Protein AF-A0A2D5UFD6-F1 (afdb_monomer)

Mean predicted aligned error: 3.23 Å

Radius of gyration: 18.34 Å; Cα contacts (8 Å, |Δi|>4): 585; chains: 1; bounding box: 42×36×47 Å

Solvent-accessible surface area (backbone atoms only — not comparable to full-atom values): 15204 Å² total; per-residue (Å²): 126,82,48,40,33,35,30,46,10,83,37,17,40,27,30,51,76,35,28,71,28,50,55,47,27,60,75,69,30,32,41,28,28,62,40,92,87,78,64,50,76,45,79,41,69,48,38,58,82,44,28,45,28,41,40,34,34,26,77,40,53,62,62,33,56,76,56,41,67,60,52,61,74,60,64,49,33,67,37,37,39,40,41,60,73,85,61,59,55,88,51,31,64,69,69,74,56,67,66,61,51,34,53,52,48,40,55,50,12,76,72,68,38,28,89,35,29,30,38,21,45,55,60,44,63,41,19,75,75,36,33,73,67,46,48,52,53,51,48,46,56,51,41,62,63,35,46,86,27,29,45,38,32,35,30,34,70,59,71,82,44,76,46,21,50,62,54,40,65,84,49,60,78,53,63,38,79,54,89,70,54,70,69,56,51,41,53,52,46,32,52,50,24,55,50,25,51,76,37,60,18,45,29,20,27,42,57,38,73,91,46,19,88,46,37,76,26,77,31,41,93,43,38,50,66,60,47,34,72,67,33,66,86,76,63,86,70,56,74,43,54,89,53,82,70,40,62,17,28,54,63,48,63,55,33,44,63,38,39,41,59,60,41,44,32,73,34,88,43,40,72,41,45,68,58,3,40,55,44,42,76,68,54,49,54,86,48,63,41,118

Sequence (290 aa):
MEPIVISASRRTDIPAFHARWFFKRLEEDFAEYRNPFNGKIHRLSLAPEDVRAFVFWTRNPAPLMADFGRLEVRGTPFYFLYTINAYPPELERSNPSLDRVADTFRGLSGRIGPERVRWRYDPIVLTRETDFDFHKYNFEKIARCLEGAAEVCIFSFMDLYGKVRRNMAPLPHRFQPLEAGFADRRALVSELAGIGGRYGIRLLACCEDDLTGAVGGKARCVDPELIGQLAPSAGKLSLRPSREECGCAASRDIGGYDICPHGCVYCYANASPEAAARRYRRSDPALPMI

pLDDT: mean 95.41, std 4.02, range [63.47, 98.88]

Secondary structure (DSSP, 8-state):
-PPEEEESSSSS-HHHH-HHHHHHHHHHTEEEEE-TTT--EEEEE--TTTEEEEEEEES--HHHHTTTHHHHHH---EEEEEE-----TTT-TTPPPHHHHHHHHHHHHHHH-GGGEEEEEEEE---SSS-HHHHHHHHHHHHHHHTTT-SEEEEEEPP--HHHHHHHTTS-GGGSPPP--HHHHHHHHHHHHHHHHHTT-EEEESS-GGGGGGTT-B--SS-HHHHHHHSGGG-PPPB--SSTT--PBP-EE---SS--TT--TT-SS-S-HHHHHHHHTT--TTSS--

Foldseek 3Di:
DFAFEEAAAPQAQCLVQVLLLVVVCLVVQWFWAADPPPRDIDIDGNQLRNHLEYEGEHQANPSNVVPCVSVVVSLRHYAYEHEDQPDDCLQWVDHDDLLVSLVRLQVVCVVPNQLRYEYENEEQFDFLRRHLVNRLVRLLVNLVSCQRSHQEYEYEHFDPPPLLCVLQVVPPRRRPGDDDDPVRVLVSVLSSQVSNVVRNYFYAYALPQSNQVSTVGHDESQDQVSSCVRRVPSDGFDADAPDPPHRYTDYHYQDAAQQYLRQRSSDPRHSGNVSNVVVSVVDDSPDSHD

Nearest PDB structures (foldseek):
  2hsa-assembly1_B  TM=4.543E-01  e=1.563E-02  Solanum lycopersicum
  2wb5-assembly1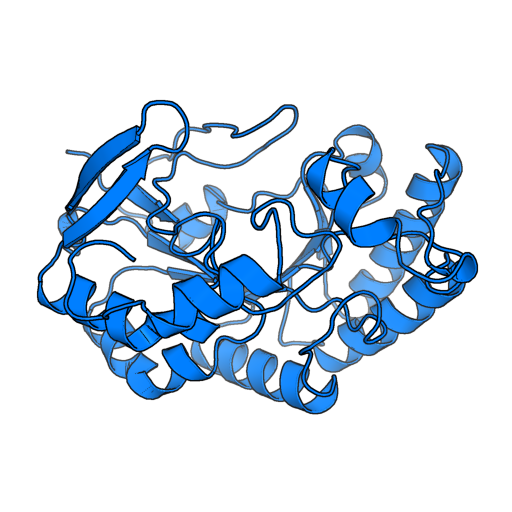_A  TM=3.629E-01  e=2.553E-02  Clostridium perfringens
  2j62-assembly1_B  TM=3.114E-01  e=1.767E-02  Clostridium perfringens
  4g1k-assembly2_D  TM=2.935E-01  e=7.698E-02  Burkholderia thailandensis E264
  8xgu-assembly1_C  TM=3.092E-01  e=1.554E+00  Homo sapiens

Structure (mmCIF, N/CA/C/O backbone):
data_AF-A0A2D5UFD6-F1
#
_entry.id   AF-A0A2D5UFD6-F1
#
loop_
_atom_site.group_PDB
_atom_site.id
_atom_site.type_symbol
_atom_site.label_atom_id
_atom_site.label_alt_id
_atom_site.label_comp_id
_atom_site.label_asym_id
_atom_site.label_entity_id
_atom_site.label_seq_id
_atom_site.pdbx_PDB_ins_code
_atom_site.Cartn_x
_atom_site.Cartn_y
_atom_site.Cartn_z
_atom_site.occupancy
_atom_site.B_iso_or_equiv
_atom_site.auth_seq_id
_atom_site.auth_comp_id
_atom_site.auth_asym_id
_atom_site.auth_atom_id
_atom_site.pdbx_PDB_model_num
ATOM 1 N N . MET A 1 1 ? -8.643 12.588 24.303 1.00 63.47 1 MET A N 1
ATOM 2 C CA . MET A 1 1 ? -7.642 12.896 23.252 1.00 63.47 1 MET A CA 1
ATOM 3 C C . MET A 1 1 ? -8.373 12.900 21.919 1.00 63.47 1 MET A C 1
ATOM 5 O O . MET A 1 1 ? -9.435 12.300 21.858 1.00 63.47 1 MET A O 1
ATOM 9 N N . GLU A 1 2 ? -7.882 13.588 20.887 1.00 83.56 2 GLU A N 1
ATOM 10 C CA . GLU A 1 2 ? -8.513 13.471 19.562 1.00 83.56 2 GLU A CA 1
ATOM 11 C C . GLU A 1 2 ? -8.309 12.052 18.998 1.00 83.56 2 GLU A C 1
ATOM 13 O O . GLU A 1 2 ? -7.191 11.532 19.114 1.00 83.56 2 GLU A O 1
ATOM 18 N N . PRO A 1 3 ? -9.339 11.436 18.382 1.00 90.50 3 PRO A N 1
ATOM 19 C CA . PRO A 1 3 ? -9.224 10.100 17.812 1.00 90.50 3 PRO A CA 1
ATOM 20 C C . PRO A 1 3 ? -8.132 10.047 16.740 1.00 90.50 3 PRO A C 1
ATOM 22 O O . PRO A 1 3 ? -8.070 10.892 15.838 1.00 90.50 3 PRO A O 1
ATOM 25 N N . ILE A 1 4 ? -7.265 9.041 16.811 1.00 94.44 4 ILE A N 1
ATOM 26 C CA . ILE A 1 4 ? -6.100 8.921 15.930 1.00 94.44 4 ILE A CA 1
ATOM 27 C C . ILE A 1 4 ? -6.380 8.009 14.739 1.00 94.44 4 ILE A C 1
ATOM 29 O O . ILE A 1 4 ? -7.158 7.062 14.816 1.00 94.44 4 ILE A O 1
ATOM 33 N N . VAL A 1 5 ? -5.692 8.247 13.624 1.00 97.25 5 VAL A N 1
ATOM 34 C CA . VAL A 1 5 ? -5.663 7.282 12.521 1.00 97.25 5 VAL A CA 1
ATOM 35 C C . VAL A 1 5 ? -4.631 6.208 12.833 1.00 97.25 5 VAL A C 1
ATOM 37 O O . VAL A 1 5 ? -3.458 6.511 13.095 1.00 97.25 5 VAL A O 1
ATOM 40 N N . ILE A 1 6 ? -5.045 4.949 12.760 1.00 97.56 6 ILE A N 1
ATOM 41 C CA . ILE A 1 6 ? -4.155 3.814 12.957 1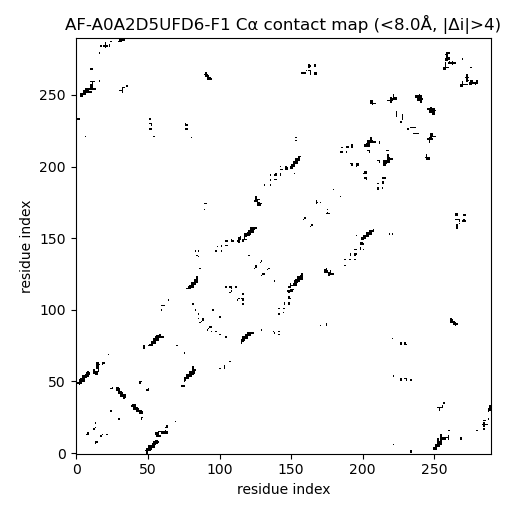.00 97.56 6 ILE A CA 1
ATOM 42 C C . ILE A 1 6 ? -3.742 3.263 11.606 1.00 97.56 6 ILE A C 1
ATOM 44 O O . ILE A 1 6 ? -4.536 2.779 10.804 1.00 97.56 6 ILE A O 1
ATOM 48 N N . SER A 1 7 ? -2.440 3.332 11.381 1.00 96.69 7 SER A N 1
ATOM 49 C CA . SER A 1 7 ? -1.786 2.590 10.333 1.00 96.69 7 SER A CA 1
ATOM 50 C C . SER A 1 7 ? -1.648 1.138 10.8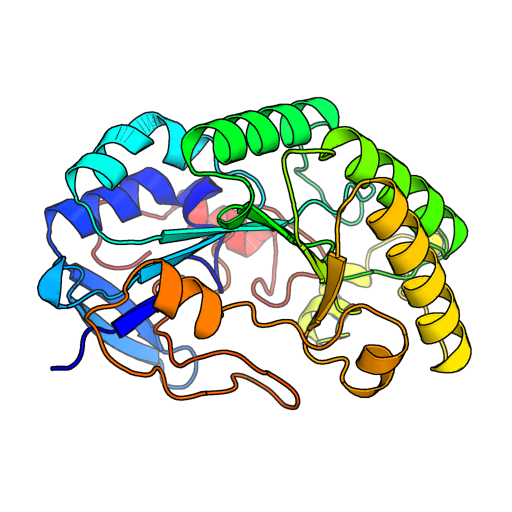01 1.00 96.69 7 SER A C 1
ATOM 52 O O . SER A 1 7 ? -0.802 0.834 11.635 1.00 96.69 7 SER A O 1
ATOM 54 N N . ALA A 1 8 ? -2.475 0.234 10.291 1.00 94.12 8 ALA A N 1
ATOM 55 C CA . ALA A 1 8 ? -2.473 -1.174 10.648 1.00 94.12 8 ALA A CA 1
ATOM 56 C C . ALA A 1 8 ? -1.770 -2.060 9.609 1.00 94.12 8 ALA A C 1
ATOM 58 O O . ALA A 1 8 ? -2.285 -3.142 9.358 1.00 94.12 8 ALA A O 1
ATOM 59 N N . SER A 1 9 ? -0.629 -1.620 9.030 1.00 82.62 9 SER A N 1
ATOM 60 C CA . SER A 1 9 ? 0.327 -2.467 8.264 1.00 82.62 9 SER A CA 1
ATOM 61 C C . SER A 1 9 ? 1.375 -1.728 7.398 1.00 82.62 9 SER A C 1
ATOM 63 O O . SER A 1 9 ? 1.838 -2.255 6.385 1.00 82.62 9 SER A O 1
ATOM 65 N N . ARG A 1 10 ? 1.836 -0.519 7.758 1.00 89.75 10 ARG A N 1
ATOM 66 C CA . ARG A 1 10 ? 2.868 0.151 6.934 1.00 89.75 10 ARG A CA 1
ATOM 67 C C . ARG A 1 10 ? 4.196 -0.618 6.956 1.00 89.75 10 ARG A C 1
ATOM 69 O O . ARG A 1 10 ? 4.848 -0.744 5.925 1.00 89.75 10 ARG A O 1
ATOM 76 N N . ARG A 1 11 ? 4.599 -1.140 8.120 1.00 93.69 11 ARG A N 1
ATOM 77 C CA . ARG A 1 11 ? 5.881 -1.853 8.309 1.00 93.69 11 ARG A CA 1
ATOM 78 C C . ARG A 1 11 ? 5.807 -3.380 8.171 1.00 93.69 11 ARG A C 1
ATOM 80 O O . ARG A 1 11 ? 6.826 -4.008 7.908 1.00 93.69 11 ARG A O 1
ATOM 87 N N . THR A 1 12 ? 4.625 -3.975 8.304 1.00 95.19 12 THR A N 1
ATOM 88 C CA . THR A 1 12 ? 4.387 -5.412 8.085 1.00 95.19 12 THR A CA 1
ATOM 89 C C . THR A 1 12 ? 2.976 -5.626 7.569 1.00 95.19 12 THR A C 1
ATOM 91 O O . THR A 1 12 ? 2.092 -4.866 7.940 1.00 95.19 12 THR A O 1
ATOM 94 N N . ASP A 1 13 ? 2.745 -6.657 6.759 1.00 96.81 13 ASP A N 1
ATOM 95 C CA . ASP A 1 13 ? 1.420 -6.976 6.221 1.00 96.81 13 ASP A CA 1
ATOM 96 C C . ASP A 1 13 ? 0.561 -7.687 7.283 1.00 96.81 13 ASP A C 1
ATOM 98 O O . ASP A 1 13 ? 0.482 -8.917 7.346 1.00 96.81 13 ASP A O 1
ATOM 102 N N . ILE A 1 14 ? -0.037 -6.889 8.173 1.00 97.62 14 ILE A N 1
ATOM 103 C CA . ILE A 1 14 ? -0.923 -7.373 9.236 1.00 97.62 14 ILE A CA 1
ATOM 104 C C . ILE A 1 14 ? -2.121 -8.137 8.660 1.00 97.62 14 ILE A C 1
ATOM 106 O O . ILE A 1 14 ? -2.351 -9.245 9.149 1.00 97.62 14 ILE A O 1
ATOM 110 N N . PRO A 1 15 ? -2.848 -7.648 7.630 1.00 97.44 15 PRO A N 1
ATOM 111 C CA . PRO A 1 15 ? -3.969 -8.404 7.077 1.00 97.44 15 PRO A CA 1
ATOM 112 C C . PRO A 1 15 ? -3.587 -9.800 6.571 1.00 97.44 15 PRO A C 1
ATOM 114 O O . PRO A 1 15 ? -4.352 -10.740 6.774 1.00 97.44 15 PRO A O 1
ATOM 117 N N . ALA A 1 16 ? -2.400 -9.958 5.975 1.00 96.06 16 ALA A N 1
ATOM 118 C CA . ALA A 1 16 ? -1.955 -11.247 5.448 1.00 96.06 16 ALA A CA 1
ATOM 119 C C . ALA A 1 16 ? -1.424 -12.206 6.523 1.00 96.06 16 ALA A C 1
ATOM 121 O O . ALA A 1 16 ? -1.617 -13.416 6.417 1.00 96.06 16 ALA A O 1
ATOM 122 N N . PHE A 1 17 ? -0.723 -11.704 7.543 1.00 96.44 17 PHE A N 1
ATOM 123 C CA . PHE A 1 17 ? 0.063 -12.575 8.429 1.00 96.44 17 PHE A CA 1
ATOM 124 C C . PHE A 1 17 ? -0.275 -12.450 9.909 1.00 96.44 17 PHE A C 1
ATOM 126 O O . PHE A 1 17 ? -0.062 -13.399 10.663 1.00 96.44 17 PHE A O 1
ATOM 133 N N . HIS A 1 18 ? -0.841 -11.323 10.331 1.00 97.06 18 HIS A N 1
ATOM 134 C CA . HIS A 1 18 ? -1.096 -11.011 11.736 1.00 97.06 18 HIS A CA 1
ATOM 135 C C . HIS A 1 18 ? -2.575 -10.703 12.014 1.00 97.06 18 HIS A C 1
ATOM 137 O O . HIS A 1 18 ? -2.887 -10.043 13.000 1.00 97.06 18 HIS A O 1
ATOM 143 N N . ALA A 1 19 ? -3.498 -11.217 11.190 1.00 97.00 19 ALA A N 1
ATOM 144 C CA . ALA A 1 19 ? -4.940 -11.032 11.367 1.00 97.00 19 ALA A CA 1
ATOM 145 C C . ALA A 1 19 ? -5.425 -11.494 12.754 1.00 97.00 19 ALA A C 1
ATOM 147 O O . ALA A 1 19 ? -6.089 -10.740 13.459 1.00 97.00 19 ALA A O 1
ATOM 148 N N . ARG A 1 20 ? -5.008 -12.691 13.198 1.00 96.75 20 ARG A N 1
ATOM 149 C CA . ARG A 1 20 ? -5.338 -13.218 14.539 1.00 96.75 20 ARG A CA 1
ATOM 150 C C . ARG A 1 20 ? -4.857 -12.303 15.664 1.00 96.75 20 ARG A C 1
ATOM 152 O O . ARG A 1 20 ? -5.596 -12.050 16.608 1.00 96.75 20 ARG A O 1
ATOM 159 N N . TRP A 1 21 ? -3.624 -11.803 15.553 1.00 97.50 21 TRP A N 1
ATOM 160 C CA . TRP A 1 21 ? -3.079 -10.837 16.507 1.00 97.50 21 TRP A CA 1
ATOM 161 C C . TRP A 1 21 ? -3.921 -9.560 16.511 1.00 97.50 21 TRP A C 1
ATOM 163 O O . TRP A 1 21 ? -4.336 -9.113 17.572 1.00 97.50 21 TRP A O 1
ATOM 173 N N . PHE A 1 22 ? -4.230 -9.011 15.334 1.00 97.88 22 PHE A N 1
ATOM 174 C CA . PHE A 1 22 ? -4.979 -7.764 15.209 1.00 97.88 22 PHE A CA 1
ATOM 175 C C . PHE A 1 22 ? -6.361 -7.865 15.851 1.00 97.88 22 PHE A C 1
ATOM 177 O O . PHE A 1 22 ? -6.723 -7.016 16.659 1.00 97.88 22 PHE A O 1
ATOM 184 N N . PHE A 1 23 ? -7.095 -8.943 15.579 1.00 97.50 23 PHE A N 1
ATOM 185 C CA . PHE A 1 23 ? -8.399 -9.177 16.189 1.00 97.50 23 PHE A CA 1
ATOM 186 C C . PHE A 1 23 ? -8.336 -9.339 17.709 1.00 97.50 23 PHE A C 1
ATOM 188 O O . PHE A 1 23 ? -9.190 -8.788 18.400 1.00 97.50 23 PHE A O 1
ATOM 195 N N . LYS A 1 24 ? -7.302 -9.997 18.245 1.00 97.44 24 LYS A N 1
ATOM 196 C CA . LYS A 1 24 ? -7.088 -10.052 19.697 1.00 97.44 24 LYS A CA 1
ATOM 197 C C . LYS A 1 24 ? -6.815 -8.667 20.292 1.00 97.44 24 LYS A C 1
ATOM 199 O O . LYS A 1 24 ? -7.349 -8.332 21.341 1.00 97.44 24 LYS A O 1
ATOM 204 N N . ARG A 1 25 ? -6.036 -7.824 19.609 1.00 97.69 25 ARG A N 1
ATOM 205 C CA . ARG A 1 25 ? -5.815 -6.437 20.047 1.00 97.69 25 ARG A CA 1
ATOM 206 C C . ARG A 1 25 ? -7.097 -5.604 20.018 1.00 97.69 25 ARG A C 1
ATOM 208 O O . ARG A 1 25 ? -7.279 -4.763 20.888 1.00 97.69 25 ARG A O 1
ATOM 215 N N . LEU A 1 26 ? -7.991 -5.845 19.055 1.00 97.00 26 LEU A N 1
ATOM 216 C CA . LEU A 1 26 ? -9.313 -5.208 19.026 1.00 97.00 26 LEU A CA 1
ATOM 217 C C . LEU A 1 26 ? -10.227 -5.684 20.165 1.00 97.00 26 LEU A C 1
ATOM 219 O O . LEU A 1 26 ? -11.019 -4.886 20.643 1.00 97.00 26 LEU A O 1
ATOM 223 N N . GLU A 1 27 ? -10.136 -6.947 20.595 1.00 96.25 27 GLU A N 1
ATOM 224 C CA . GLU A 1 27 ? -10.861 -7.445 21.784 1.00 96.25 27 GLU A CA 1
ATOM 225 C C . GLU A 1 27 ? -10.347 -6.807 23.075 1.00 96.25 27 GLU A C 1
ATOM 227 O O . GLU A 1 27 ? -11.120 -6.546 23.988 1.00 96.25 27 GLU A O 1
ATOM 232 N N . GLU A 1 28 ? -9.038 -6.575 23.153 1.00 97.62 28 GLU A N 1
ATOM 233 C CA . GLU A 1 28 ? -8.389 -5.995 24.328 1.00 97.62 28 GLU A CA 1
ATOM 234 C C . GLU A 1 28 ? -8.391 -4.455 24.316 1.00 97.62 28 GLU A C 1
ATOM 236 O O . GLU A 1 28 ? -7.969 -3.845 25.293 1.00 97.62 28 GLU A O 1
ATOM 241 N N . ASP A 1 29 ? -8.841 -3.824 23.227 1.00 97.44 29 ASP A N 1
ATOM 242 C CA . ASP A 1 29 ? -8.855 -2.372 22.999 1.00 97.44 29 ASP A CA 1
ATOM 243 C C . ASP A 1 29 ? -7.486 -1.679 23.119 1.00 97.44 29 ASP A C 1
ATOM 245 O O . ASP A 1 29 ? -7.397 -0.468 23.335 1.00 97.44 29 ASP A O 1
ATOM 249 N N . PHE A 1 30 ? -6.384 -2.402 22.918 1.00 97.94 30 PHE A N 1
ATOM 250 C CA . PHE A 1 30 ? -5.062 -1.787 22.811 1.00 97.94 30 PHE A CA 1
ATOM 251 C C . PHE A 1 30 ? -4.092 -2.615 21.976 1.00 97.94 30 PHE A C 1
ATOM 253 O O . PHE A 1 30 ? -4.231 -3.825 21.846 1.00 97.94 30 PHE A O 1
ATOM 260 N N . ALA A 1 31 ? -3.052 -1.957 21.466 1.00 98.00 31 ALA A N 1
ATOM 261 C CA . ALA A 1 31 ? -1.868 -2.602 20.908 1.00 98.00 31 ALA A CA 1
ATOM 262 C C . ALA A 1 31 ? -0.597 -1.888 21.360 1.00 98.00 31 ALA A C 1
ATOM 264 O O . ALA A 1 31 ? -0.592 -0.680 21.616 1.00 98.00 31 ALA A O 1
ATOM 265 N N . GLU A 1 32 ? 0.500 -2.632 21.422 1.00 97.31 32 GLU A N 1
ATOM 266 C CA . GLU A 1 32 ? 1.828 -2.083 21.647 1.00 97.31 32 GLU A CA 1
ATOM 267 C C . GLU A 1 32 ? 2.656 -2.113 20.368 1.00 97.31 32 GLU A C 1
ATOM 269 O O . GLU A 1 32 ? 2.581 -3.046 19.569 1.00 97.31 32 GLU A O 1
ATOM 274 N N . TYR A 1 33 ? 3.481 -1.086 20.175 1.00 94.81 33 TYR A N 1
ATOM 275 C CA . TYR A 1 33 ? 4.446 -1.055 19.086 1.00 94.81 33 TYR A CA 1
ATOM 276 C C . TYR A 1 33 ? 5.784 -0.492 19.546 1.00 94.81 33 TYR A C 1
ATOM 278 O O . TYR A 1 33 ? 5.871 0.417 20.378 1.00 94.81 33 TYR A O 1
ATOM 286 N N . ARG A 1 34 ? 6.856 -1.004 18.940 1.00 93.50 34 ARG A N 1
ATOM 287 C CA . ARG A 1 34 ? 8.205 -0.480 19.136 1.00 93.50 34 ARG A CA 1
ATOM 288 C C . ARG A 1 34 ? 8.465 0.686 18.189 1.00 93.50 34 ARG A C 1
ATOM 290 O O . ARG A 1 34 ? 8.331 0.565 16.963 1.00 93.50 34 ARG A O 1
ATOM 297 N N . ASN A 1 35 ? 8.877 1.816 18.753 1.00 91.75 35 ASN A N 1
ATOM 298 C CA . ASN A 1 35 ? 9.382 2.943 17.986 1.00 91.75 35 ASN A CA 1
ATOM 299 C C . ASN A 1 35 ? 10.700 2.538 17.301 1.00 91.75 35 ASN A C 1
ATOM 301 O O . ASN A 1 35 ? 11.639 2.130 17.987 1.00 91.75 35 ASN A O 1
ATOM 305 N N . PRO A 1 36 ? 10.798 2.646 15.967 1.00 88.75 36 PRO A N 1
ATOM 306 C CA . PRO A 1 36 ? 11.961 2.155 15.236 1.00 88.75 36 PRO A CA 1
ATOM 307 C C . PRO A 1 36 ? 13.220 3.010 15.434 1.00 88.75 36 PRO A C 1
ATOM 309 O O . PRO A 1 36 ? 14.309 2.538 15.132 1.00 88.75 36 PRO A O 1
ATOM 312 N N . PHE A 1 37 ? 13.091 4.242 15.937 1.00 87.25 37 PHE A N 1
ATOM 313 C CA . PHE A 1 37 ? 14.211 5.176 16.081 1.00 87.25 37 PHE A CA 1
ATOM 314 C C . PHE A 1 37 ? 14.872 5.108 17.456 1.00 87.25 37 PHE A C 1
ATOM 316 O O . PHE A 1 37 ? 16.088 5.196 17.557 1.00 87.25 37 PHE A O 1
ATOM 323 N N . ASN A 1 38 ? 14.078 4.963 18.519 1.00 93.25 38 ASN A N 1
ATOM 324 C CA . ASN A 1 38 ? 14.584 4.978 19.897 1.00 93.25 38 ASN A CA 1
ATOM 325 C C . ASN A 1 38 ? 14.289 3.689 20.678 1.00 93.25 38 ASN A C 1
ATOM 327 O O . ASN A 1 38 ? 14.618 3.599 21.857 1.00 93.25 38 ASN A O 1
ATOM 331 N N . GLY A 1 39 ? 13.627 2.710 20.056 1.00 93.25 39 GLY A N 1
ATOM 332 C CA . GLY A 1 39 ? 13.330 1.414 20.660 1.00 93.25 39 GLY A CA 1
ATOM 333 C C . GLY A 1 39 ? 12.274 1.426 21.768 1.00 93.25 39 GLY A C 1
ATOM 334 O O . GLY A 1 39 ? 11.950 0.345 22.268 1.00 93.25 39 GLY A O 1
ATOM 335 N N . LYS A 1 40 ? 11.718 2.591 22.140 1.00 95.88 40 LYS A N 1
ATOM 336 C CA . LYS A 1 40 ? 10.687 2.702 23.180 1.00 95.88 40 LYS A CA 1
ATOM 337 C C . LYS A 1 40 ? 9.418 1.970 22.754 1.00 95.88 40 LYS A C 1
ATOM 339 O O . LYS A 1 40 ? 9.009 2.041 21.593 1.00 95.88 40 LYS A O 1
ATOM 344 N N . ILE A 1 41 ? 8.807 1.276 23.706 1.00 96.44 41 ILE A N 1
ATOM 345 C CA . ILE A 1 41 ? 7.509 0.631 23.523 1.00 96.44 41 ILE A CA 1
ATOM 346 C C . ILE A 1 41 ? 6.434 1.669 23.824 1.00 96.44 41 ILE A C 1
ATOM 348 O O . ILE A 1 41 ? 6.496 2.367 24.836 1.00 96.44 41 ILE A O 1
ATOM 352 N N . HIS A 1 42 ? 5.476 1.790 22.918 1.00 95.69 42 HIS A N 1
ATOM 353 C CA . HIS A 1 42 ? 4.310 2.641 23.079 1.00 95.69 42 HIS A CA 1
ATOM 354 C C . HIS A 1 42 ? 3.065 1.770 23.100 1.00 95.69 42 HIS A C 1
ATOM 356 O O . HIS A 1 42 ? 2.915 0.905 22.240 1.00 95.69 42 HIS A O 1
ATOM 362 N N . ARG A 1 43 ? 2.164 2.053 24.038 1.00 96.81 43 ARG A N 1
ATOM 363 C CA . ARG A 1 43 ? 0.820 1.482 24.091 1.00 96.81 43 ARG A CA 1
ATOM 364 C C . ARG A 1 43 ? -0.163 2.462 23.460 1.00 96.81 43 ARG A C 1
ATOM 366 O O . ARG A 1 43 ? -0.139 3.647 23.791 1.00 96.81 43 ARG A O 1
ATOM 373 N N . LEU A 1 44 ? -0.991 1.979 22.544 1.00 96.25 44 LEU A N 1
ATOM 374 C CA . LEU A 1 44 ? -2.053 2.742 21.896 1.00 96.25 44 LEU A CA 1
ATOM 375 C C . LEU A 1 44 ? -3.397 2.122 22.232 1.00 96.25 44 LEU A C 1
ATOM 377 O O . LEU A 1 44 ? -3.538 0.905 22.134 1.00 96.25 44 LEU A O 1
ATOM 381 N N . SER A 1 45 ? -4.366 2.969 22.568 1.00 97.38 45 SER A N 1
ATOM 382 C CA . SER A 1 45 ? -5.764 2.558 22.600 1.00 97.38 45 SER A CA 1
ATOM 383 C C . SER A 1 45 ? -6.222 2.203 21.190 1.00 97.38 45 SER A C 1
ATOM 385 O O . SER A 1 45 ? -5.868 2.884 20.220 1.00 97.38 45 SER A O 1
ATOM 387 N N . LEU A 1 46 ? -6.973 1.114 21.091 1.00 97.25 46 LEU A N 1
ATOM 388 C CA . LEU A 1 46 ? -7.707 0.729 19.898 1.00 97.25 46 LEU A CA 1
ATOM 389 C C . LEU A 1 46 ? -9.210 0.952 20.058 1.00 97.25 46 LEU A C 1
ATOM 391 O O . LEU A 1 46 ? -9.911 0.718 19.074 1.00 97.25 46 LEU A O 1
ATOM 395 N N . ALA A 1 47 ? -9.690 1.385 21.233 1.00 96.38 47 ALA A N 1
ATOM 396 C CA . ALA A 1 47 ? -11.105 1.615 21.525 1.00 96.38 47 ALA A CA 1
ATOM 397 C C . ALA A 1 47 ? -11.776 2.463 20.422 1.00 96.38 47 ALA A C 1
ATOM 399 O O . ALA A 1 47 ? -11.126 3.369 19.887 1.00 96.38 47 ALA A O 1
ATOM 400 N N . PRO A 1 48 ? -13.033 2.181 20.029 1.00 94.50 48 PRO A N 1
ATOM 401 C CA . PRO A 1 48 ? -13.665 2.857 18.892 1.00 94.50 48 PRO A CA 1
ATOM 402 C C . PRO A 1 48 ? -13.666 4.390 18.995 1.00 94.50 48 PRO A C 1
ATOM 404 O O . PRO A 1 48 ? -13.509 5.070 17.985 1.00 94.50 48 PRO A O 1
ATOM 407 N N . GLU A 1 49 ? -13.784 4.937 20.202 1.00 93.75 49 GLU A N 1
ATOM 408 C CA . GLU A 1 49 ? -13.741 6.372 20.493 1.00 93.75 49 GLU A CA 1
ATOM 409 C C . GLU A 1 49 ? -12.346 6.997 20.354 1.00 93.75 49 GLU A C 1
ATOM 411 O O . GLU A 1 49 ? -12.237 8.196 20.110 1.00 93.75 49 GLU A O 1
ATOM 416 N N . ASP A 1 50 ? -11.280 6.205 20.466 1.00 95.62 50 ASP A N 1
ATOM 417 C CA . ASP A 1 50 ? -9.894 6.666 20.345 1.00 95.62 50 ASP A CA 1
ATOM 418 C C . ASP A 1 50 ? -9.339 6.479 18.925 1.00 95.62 50 ASP A C 1
ATOM 420 O O . ASP A 1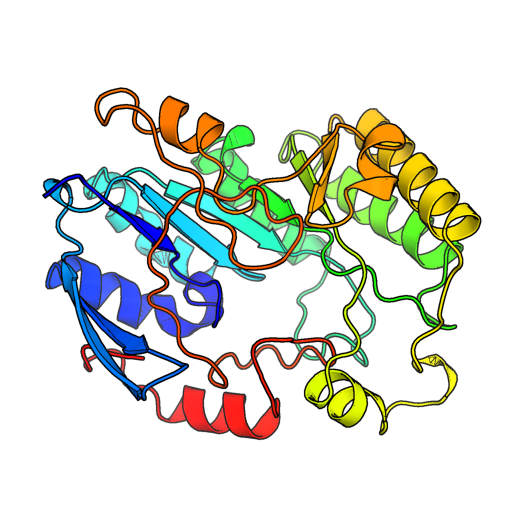 50 ? -8.285 7.030 18.585 1.00 95.62 50 ASP A O 1
ATOM 424 N N . VAL A 1 51 ? -10.036 5.717 18.076 1.00 96.38 51 VAL A N 1
ATOM 425 C CA . VAL A 1 51 ? -9.597 5.390 16.718 1.00 96.38 51 VAL A CA 1
ATOM 426 C C . VAL A 1 51 ? -10.519 6.004 15.686 1.00 96.38 51 VAL A C 1
ATOM 428 O O . VAL A 1 51 ? -11.664 5.612 15.500 1.00 96.38 51 VAL A O 1
ATOM 431 N N . ARG A 1 52 ? -9.958 6.926 14.913 1.00 96.12 52 ARG A N 1
ATOM 432 C CA . ARG A 1 52 ? -10.678 7.582 13.830 1.00 96.12 52 ARG A CA 1
ATOM 433 C C . ARG A 1 52 ? -10.907 6.676 12.630 1.00 96.12 52 ARG A C 1
ATOM 435 O O . ARG A 1 52 ? -11.974 6.701 12.029 1.00 96.12 52 ARG A O 1
ATOM 442 N N . ALA A 1 53 ? -9.858 5.965 12.229 1.00 97.19 53 ALA A N 1
ATOM 443 C CA . ALA A 1 53 ? -9.915 5.006 11.142 1.00 97.19 53 ALA A CA 1
ATOM 444 C C . ALA A 1 53 ? -8.720 4.051 11.187 1.00 97.19 53 ALA A C 1
ATOM 446 O O . ALA A 1 53 ? -7.617 4.453 11.578 1.00 97.19 53 ALA A O 1
ATOM 447 N N . PHE A 1 54 ? -8.915 2.830 10.693 1.00 98.06 54 PHE A N 1
ATOM 448 C CA . PHE A 1 54 ? -7.826 1.933 10.320 1.00 98.06 54 PHE A CA 1
ATOM 449 C C . PHE A 1 54 ? -7.482 2.087 8.838 1.00 98.06 54 PHE A C 1
ATOM 451 O O . PHE A 1 54 ? -8.348 2.114 7.968 1.00 98.06 54 PHE A O 1
ATOM 458 N N . VAL A 1 55 ? -6.193 2.149 8.536 1.00 98.31 55 VAL A N 1
ATOM 459 C CA . VAL A 1 55 ? -5.687 2.025 7.168 1.00 98.31 55 VAL A CA 1
ATOM 460 C C . VAL A 1 55 ? -4.954 0.697 7.079 1.00 98.31 55 VAL A C 1
ATOM 462 O O . VAL A 1 55 ? -4.064 0.443 7.890 1.00 98.31 55 VAL A O 1
ATOM 465 N N . PHE A 1 56 ? -5.323 -0.153 6.127 1.00 98.50 56 PHE A N 1
ATOM 466 C CA . PHE A 1 56 ? -4.712 -1.470 5.938 1.00 98.50 56 PHE A CA 1
ATOM 467 C C . PHE A 1 56 ? -3.904 -1.510 4.640 1.00 98.50 56 PHE A C 1
ATOM 469 O O . PHE A 1 56 ? -4.467 -1.470 3.561 1.00 98.50 56 PHE A O 1
ATOM 476 N N . TRP A 1 57 ? -2.588 -1.643 4.715 1.00 96.81 57 TRP A N 1
ATOM 477 C CA . TRP A 1 57 ? -1.698 -2.030 3.616 1.00 96.81 57 TRP A CA 1
ATOM 478 C C . TRP A 1 57 ? -1.591 -3.547 3.510 1.00 96.81 57 TRP A C 1
ATOM 480 O O . TRP A 1 57 ? -1.256 -4.222 4.484 1.00 96.81 57 TRP A O 1
ATOM 490 N N . THR A 1 58 ? -1.819 -4.108 2.336 1.00 96.94 58 THR A N 1
ATOM 491 C CA . THR A 1 58 ? -1.678 -5.553 2.177 1.00 96.94 58 THR A CA 1
ATOM 492 C C . THR A 1 58 ? -1.441 -5.959 0.737 1.00 96.94 58 THR A C 1
ATOM 494 O O . THR A 1 58 ? -1.731 -5.211 -0.195 1.00 96.94 58 THR A O 1
ATOM 497 N N . ARG A 1 59 ? -0.908 -7.162 0.560 1.00 95.38 59 ARG A N 1
ATOM 498 C CA . ARG A 1 59 ? -0.925 -7.914 -0.702 1.00 95.38 59 ARG A CA 1
ATOM 499 C C . ARG A 1 59 ? -1.888 -9.095 -0.656 1.00 95.38 59 ARG A C 1
ATOM 501 O O . ARG A 1 59 ? -2.096 -9.758 -1.668 1.00 95.38 59 ARG A O 1
ATOM 508 N N . ASN A 1 60 ? -2.440 -9.400 0.512 1.00 95.44 60 ASN A N 1
ATOM 509 C CA . ASN A 1 60 ? -3.368 -10.499 0.693 1.00 95.44 60 ASN A CA 1
ATOM 510 C C . ASN A 1 60 ? -4.293 -10.227 1.893 1.00 95.44 60 ASN A C 1
ATOM 512 O O . ASN A 1 60 ? -3.958 -10.602 3.016 1.00 95.44 60 ASN A O 1
ATOM 516 N N . PRO A 1 61 ? -5.464 -9.605 1.679 1.00 96.31 61 PRO A N 1
ATOM 517 C CA . PRO A 1 61 ? -6.423 -9.353 2.749 1.00 96.31 61 PRO A CA 1
ATOM 518 C C . PRO A 1 61 ? -7.179 -10.615 3.187 1.00 96.31 61 PRO A C 1
ATOM 520 O O . PRO A 1 61 ? -7.842 -10.572 4.221 1.00 96.31 61 PRO A O 1
ATOM 523 N N . ALA A 1 62 ? -7.100 -11.727 2.441 1.00 95.50 62 ALA A N 1
ATOM 524 C CA . ALA A 1 62 ? -7.948 -12.900 2.662 1.00 95.50 62 ALA A CA 1
ATOM 525 C C . ALA A 1 62 ? -7.931 -13.434 4.114 1.00 95.50 62 ALA A C 1
ATOM 527 O O . ALA A 1 62 ? -9.007 -13.733 4.633 1.00 95.50 62 ALA A O 1
ATOM 528 N N . PRO A 1 63 ? -6.783 -13.507 4.822 1.00 95.88 63 PRO A N 1
ATOM 529 C CA . PRO A 1 63 ? -6.761 -13.987 6.205 1.00 95.88 63 PRO A CA 1
ATOM 530 C C . PRO A 1 63 ? -7.513 -13.078 7.183 1.00 95.88 63 PRO A C 1
ATOM 532 O O . PRO A 1 63 ? -8.170 -13.576 8.089 1.00 95.88 63 PRO A O 1
ATOM 535 N N . LEU A 1 64 ? -7.461 -11.758 6.992 1.00 96.38 64 LEU A N 1
ATOM 536 C CA . LEU A 1 64 ? -8.255 -10.808 7.776 1.00 96.38 64 LEU A CA 1
ATOM 537 C C . LEU A 1 64 ? -9.733 -10.831 7.363 1.00 96.38 64 LEU A C 1
ATOM 539 O O . LEU A 1 64 ? -10.610 -10.697 8.214 1.00 96.38 64 LEU A O 1
ATOM 543 N N . MET A 1 65 ? -10.020 -11.055 6.078 1.00 94.50 65 MET A N 1
ATOM 544 C CA . MET A 1 65 ? -11.389 -11.159 5.564 1.00 94.50 65 MET A CA 1
ATOM 545 C C . MET A 1 65 ? -12.163 -12.367 6.107 1.00 94.50 65 MET A C 1
ATOM 547 O O . MET A 1 65 ? -13.392 -12.319 6.136 1.00 94.50 65 MET A O 1
ATOM 551 N N . ALA A 1 66 ? -11.478 -13.417 6.565 1.00 93.88 66 ALA A N 1
ATOM 552 C CA . ALA A 1 66 ? -12.120 -14.583 7.174 1.00 93.88 66 ALA A CA 1
ATOM 553 C C . ALA A 1 66 ? -12.998 -14.211 8.386 1.00 93.88 66 ALA A C 1
ATOM 555 O O . ALA A 1 66 ? -14.056 -14.801 8.577 1.00 93.88 66 ALA A O 1
ATOM 556 N N . ASP A 1 67 ? -12.603 -13.178 9.136 1.00 91.44 67 ASP A N 1
ATOM 557 C CA . ASP A 1 67 ? -13.288 -12.703 10.343 1.00 91.44 67 ASP A CA 1
ATOM 558 C C . ASP A 1 67 ? -13.828 -11.266 10.184 1.00 91.44 67 ASP A C 1
ATOM 560 O O . ASP A 1 67 ? -14.053 -10.542 11.156 1.00 91.44 67 ASP A O 1
ATOM 564 N N . PHE A 1 68 ? -14.055 -10.823 8.943 1.00 91.00 68 PHE A N 1
ATOM 565 C CA . PHE A 1 68 ? -14.371 -9.425 8.619 1.00 91.00 68 PHE A CA 1
ATOM 566 C C . PHE A 1 68 ? -15.622 -8.876 9.318 1.00 91.00 68 PHE A C 1
ATOM 568 O O . PHE A 1 68 ? -15.671 -7.690 9.637 1.00 91.00 68 PHE A O 1
ATOM 575 N N . GLY A 1 69 ? -16.605 -9.736 9.617 1.00 92.44 69 GLY A N 1
ATOM 576 C CA . GLY A 1 69 ? -17.817 -9.343 10.347 1.00 92.44 69 GLY A CA 1
ATOM 577 C C . GLY A 1 69 ? -17.510 -8.707 11.706 1.00 92.44 69 GLY A C 1
ATOM 578 O O . GLY A 1 69 ? -18.235 -7.831 12.164 1.00 92.44 69 GLY A O 1
ATOM 579 N N . ARG A 1 70 ? -16.377 -9.062 12.323 1.00 93.69 70 ARG A N 1
ATOM 580 C CA . ARG A 1 70 ? -15.918 -8.442 13.569 1.00 93.69 70 ARG A CA 1
ATOM 581 C C . ARG A 1 70 ? -15.493 -6.982 13.389 1.00 93.69 70 ARG A C 1
ATOM 583 O O . ARG A 1 70 ? -15.664 -6.197 14.315 1.00 93.69 70 ARG A O 1
ATOM 590 N N . LEU A 1 71 ? -14.954 -6.609 12.224 1.00 92.25 71 LEU A N 1
ATOM 591 C CA . LEU A 1 71 ? -14.648 -5.207 11.905 1.00 92.25 71 LEU A CA 1
ATOM 592 C C . LEU A 1 71 ? -15.920 -4.407 11.652 1.00 92.25 71 LEU A C 1
ATOM 594 O O . LEU A 1 71 ? -16.031 -3.281 12.126 1.00 92.25 71 LEU A O 1
ATOM 598 N N . GLU A 1 72 ? -16.882 -5.004 10.951 1.00 91.31 72 GLU A N 1
ATOM 599 C CA . GLU A 1 72 ? -18.174 -4.374 10.666 1.00 91.31 72 GLU A CA 1
ATOM 600 C C . GLU A 1 72 ? -18.959 -4.108 11.954 1.00 91.31 72 GLU A C 1
ATOM 602 O O . GLU A 1 72 ? -19.397 -2.982 12.174 1.00 91.31 72 GLU A O 1
ATOM 607 N N . VAL A 1 73 ? -19.055 -5.100 12.850 1.00 93.19 73 VAL A N 1
ATOM 608 C CA . VAL A 1 73 ? -19.722 -4.952 14.157 1.00 93.19 73 VAL A CA 1
ATOM 609 C C . VAL A 1 73 ? -19.039 -3.898 15.026 1.00 93.19 73 VAL A C 1
ATOM 611 O O . VAL A 1 73 ? -19.714 -3.167 15.746 1.00 93.19 73 VAL A O 1
ATOM 614 N N . ARG A 1 74 ? -17.706 -3.788 14.955 1.00 93.00 74 ARG A N 1
ATOM 615 C CA . ARG A 1 74 ? -16.962 -2.776 15.713 1.00 93.00 74 ARG A CA 1
ATOM 616 C C . ARG A 1 74 ? -17.289 -1.348 15.265 1.00 93.00 74 ARG A C 1
ATOM 618 O O . ARG A 1 74 ? -17.182 -0.427 16.068 1.00 93.00 74 ARG A O 1
ATOM 625 N N . GLY A 1 75 ? -17.639 -1.148 13.995 1.00 92.94 75 GLY A N 1
ATOM 626 C CA . GLY A 1 75 ? -18.058 0.150 13.461 1.00 92.94 75 GLY A CA 1
ATOM 627 C C . GLY A 1 75 ? -16.948 1.201 13.326 1.00 92.94 75 GLY A C 1
ATOM 628 O O . GLY A 1 75 ? -17.225 2.318 12.894 1.00 92.94 75 GLY A O 1
ATOM 629 N N . THR A 1 76 ? -15.690 0.878 13.652 1.00 95.31 76 THR A N 1
ATOM 630 C CA . THR A 1 76 ? -14.560 1.785 13.404 1.00 95.31 76 THR A CA 1
ATOM 631 C C . THR A 1 76 ? -14.329 1.916 11.894 1.00 95.31 76 THR A C 1
ATOM 633 O O . THR A 1 76 ? -14.156 0.892 11.232 1.00 95.31 76 THR A O 1
ATOM 636 N N . PRO A 1 77 ? -14.268 3.134 11.329 1.00 96.12 77 PRO A N 1
ATOM 637 C CA . PRO A 1 77 ? -14.021 3.324 9.903 1.00 96.12 77 PRO A CA 1
ATOM 638 C C . PRO A 1 77 ? -12.701 2.703 9.433 1.00 96.12 77 PRO A C 1
ATOM 640 O O . PRO A 1 77 ? -11.713 2.679 10.167 1.00 96.12 77 PRO A O 1
ATOM 643 N N . PHE A 1 78 ? -12.645 2.229 8.190 1.00 97.38 78 PHE A N 1
ATOM 644 C CA . PHE A 1 78 ? -11.405 1.720 7.610 1.00 97.38 78 PHE A CA 1
ATOM 645 C C . PHE A 1 78 ? -11.408 1.743 6.081 1.00 97.38 78 PHE A C 1
ATOM 647 O O . PHE A 1 78 ? -12.457 1.845 5.447 1.00 97.38 78 PHE A O 1
ATOM 654 N N . TYR A 1 79 ? -10.220 1.608 5.493 1.00 98.19 79 TYR A N 1
ATOM 655 C CA . TYR A 1 79 ? -10.042 1.311 4.071 1.00 98.19 79 TYR A CA 1
ATOM 656 C C . TYR A 1 79 ? -8.734 0.553 3.826 1.00 98.19 79 TYR A C 1
ATOM 658 O O . TYR A 1 79 ? -7.855 0.473 4.693 1.00 98.19 79 TYR A O 1
ATOM 666 N N . PHE A 1 80 ? -8.612 -0.001 2.625 1.00 98.56 80 PHE A N 1
ATOM 667 C CA . PHE A 1 80 ? -7.493 -0.823 2.201 1.00 98.56 80 PHE A CA 1
ATOM 668 C C . PHE A 1 80 ? -6.657 -0.136 1.127 1.00 98.56 80 PHE A C 1
ATOM 670 O O . PHE A 1 80 ? -7.145 0.464 0.172 1.00 98.56 80 PHE A O 1
ATOM 677 N N . LEU A 1 81 ? -5.358 -0.293 1.295 1.00 98.69 81 LEU A N 1
ATOM 678 C CA . LEU A 1 81 ? -4.302 -0.085 0.337 1.00 98.69 81 LEU A CA 1
ATOM 679 C C . LEU A 1 81 ? -3.817 -1.467 -0.110 1.00 98.69 81 LEU A C 1
ATOM 681 O O . LEU A 1 81 ? -3.041 -2.118 0.593 1.00 98.69 81 LEU A O 1
ATOM 685 N N . TYR A 1 82 ? -4.280 -1.926 -1.268 1.00 98.25 82 TYR A N 1
ATOM 686 C CA . TYR A 1 82 ? -3.988 -3.267 -1.768 1.00 98.25 82 TYR A CA 1
ATOM 687 C C . TYR A 1 82 ? -2.922 -3.194 -2.867 1.00 98.25 82 TYR A C 1
ATOM 689 O O . TYR A 1 82 ? -3.176 -2.738 -3.981 1.00 98.25 82 TYR A O 1
ATOM 697 N N . THR A 1 83 ? -1.708 -3.649 -2.556 1.00 97.81 83 THR A N 1
ATOM 698 C CA . THR A 1 83 ? -0.613 -3.744 -3.523 1.00 97.81 83 THR A CA 1
ATOM 699 C C . THR A 1 83 ? -0.743 -4.968 -4.427 1.00 97.81 83 THR A C 1
ATOM 701 O O . THR A 1 83 ? -0.720 -6.102 -3.949 1.00 97.81 83 THR A O 1
ATOM 704 N N . ILE A 1 84 ? -0.800 -4.724 -5.738 1.00 97.75 84 ILE A N 1
ATOM 705 C CA . ILE A 1 84 ? -0.778 -5.745 -6.792 1.00 97.75 84 ILE A CA 1
ATOM 706 C C . ILE A 1 84 ? 0.186 -5.255 -7.872 1.00 97.75 84 ILE A C 1
ATOM 708 O O . ILE A 1 84 ? -0.165 -4.358 -8.629 1.00 97.75 84 ILE A O 1
ATOM 712 N N . ASN A 1 85 ? 1.388 -5.835 -7.944 1.00 96.88 85 ASN A N 1
ATOM 713 C CA . ASN A 1 85 ? 2.358 -5.509 -8.998 1.00 96.88 85 ASN A CA 1
ATOM 714 C C . ASN A 1 85 ? 2.476 -6.609 -10.057 1.00 96.88 85 ASN A C 1
ATOM 716 O O . ASN A 1 85 ? 2.887 -6.320 -11.173 1.00 96.88 85 ASN A O 1
ATOM 720 N N . ALA A 1 86 ? 2.121 -7.850 -9.703 1.00 95.44 86 ALA A N 1
ATOM 721 C CA . ALA A 1 86 ? 2.256 -9.039 -10.547 1.00 95.44 86 ALA A CA 1
ATOM 722 C C . ALA A 1 86 ? 3.672 -9.212 -11.139 1.00 95.44 86 ALA A C 1
ATOM 724 O O . ALA A 1 86 ? 3.829 -9.490 -12.326 1.00 95.44 86 ALA A O 1
ATOM 725 N N . TYR A 1 87 ? 4.712 -9.029 -10.316 1.00 96.44 87 TYR A N 1
ATOM 726 C CA . TYR A 1 87 ? 6.090 -9.193 -10.781 1.00 96.44 87 TYR A CA 1
ATOM 727 C C . TYR A 1 87 ? 6.508 -10.664 -10.910 1.00 96.44 87 TYR A C 1
ATOM 729 O O . TYR A 1 87 ? 5.901 -11.539 -10.285 1.00 96.44 87 TYR A O 1
ATOM 737 N N . PRO A 1 88 ? 7.590 -10.937 -11.666 1.00 95.38 88 PRO A N 1
ATOM 738 C CA . PRO A 1 88 ? 8.237 -12.241 -11.666 1.00 95.38 88 PRO A CA 1
ATOM 739 C C . PRO A 1 88 ? 8.647 -12.706 -10.252 1.00 95.38 88 PRO A C 1
ATOM 741 O O . PRO A 1 88 ? 8.976 -11.867 -9.399 1.00 95.38 88 PRO A O 1
ATOM 744 N N . PRO A 1 89 ? 8.685 -14.030 -9.996 1.00 93.75 89 PRO A N 1
ATOM 745 C CA . PRO A 1 89 ? 9.030 -14.596 -8.689 1.00 93.75 89 PRO A CA 1
ATOM 746 C C . PRO A 1 89 ? 10.387 -14.152 -8.127 1.00 93.75 89 PRO A C 1
ATOM 748 O O . PRO A 1 89 ? 10.577 -14.128 -6.909 1.00 93.75 89 PRO A O 1
ATOM 751 N N . GLU A 1 90 ? 11.331 -13.775 -8.991 1.00 95.19 90 GLU A N 1
ATOM 752 C CA . GLU A 1 90 ? 12.633 -13.234 -8.600 1.00 95.19 90 GLU A CA 1
ATOM 753 C C . GLU A 1 90 ? 12.510 -11.928 -7.806 1.00 95.19 90 GLU A C 1
ATOM 755 O O . GLU A 1 90 ? 13.297 -11.693 -6.886 1.00 95.19 90 GLU A O 1
ATOM 760 N N . LEU A 1 91 ? 11.510 -11.098 -8.122 1.00 95.50 91 LEU A N 1
ATOM 761 C CA . LEU A 1 91 ? 11.219 -9.865 -7.390 1.00 95.50 91 LEU A CA 1
ATOM 762 C C . LEU A 1 91 ? 10.199 -10.094 -6.261 1.00 95.50 91 LEU A C 1
ATOM 764 O O . LEU A 1 91 ? 10.296 -9.462 -5.202 1.00 95.50 91 LEU A O 1
ATOM 768 N N . GLU A 1 92 ? 9.241 -11.004 -6.470 1.00 93.88 92 GLU A N 1
ATOM 769 C CA . GLU A 1 92 ? 8.132 -11.320 -5.557 1.00 93.88 92 GLU A CA 1
ATOM 770 C C . GLU A 1 92 ? 7.942 -12.836 -5.369 1.00 93.88 92 GLU A C 1
ATOM 772 O O . GLU A 1 92 ? 7.145 -13.474 -6.051 1.00 93.88 92 GLU A O 1
ATOM 777 N N . ARG A 1 93 ? 8.630 -13.419 -4.381 1.00 85.12 93 ARG A N 1
ATOM 778 C CA . ARG A 1 93 ? 8.714 -14.884 -4.199 1.00 85.12 93 ARG A CA 1
ATOM 779 C C . ARG A 1 93 ? 7.382 -15.601 -3.933 1.00 85.12 93 ARG A C 1
ATOM 781 O O . ARG A 1 93 ? 7.261 -16.778 -4.255 1.00 85.12 93 ARG A O 1
ATOM 788 N N . SER A 1 94 ? 6.416 -14.924 -3.313 1.00 74.38 94 SER A N 1
ATOM 789 C CA . SER A 1 94 ? 5.219 -15.557 -2.732 1.00 74.38 94 SER A CA 1
ATOM 790 C C . SER A 1 94 ? 3.913 -14.935 -3.229 1.00 74.38 94 SER A C 1
ATOM 792 O O . SER A 1 94 ? 2.977 -14.758 -2.447 1.00 74.38 94 SER A O 1
ATOM 794 N N . ASN A 1 95 ? 3.841 -14.561 -4.509 1.00 77.69 95 ASN A N 1
ATOM 795 C CA . ASN A 1 95 ? 2.638 -13.942 -5.058 1.00 77.69 95 ASN A CA 1
ATOM 796 C C . ASN A 1 95 ? 1.632 -15.004 -5.545 1.00 77.69 95 ASN A C 1
ATOM 798 O O . ASN A 1 95 ? 2.020 -15.909 -6.289 1.00 77.69 95 ASN A O 1
ATOM 802 N N . PRO A 1 96 ? 0.343 -14.928 -5.165 1.00 83.44 96 PRO A N 1
ATOM 803 C CA . PRO A 1 96 ? -0.684 -15.737 -5.810 1.00 83.44 96 PRO A CA 1
ATOM 804 C C . PRO A 1 96 ? -0.825 -15.369 -7.298 1.00 83.44 96 PRO A C 1
ATOM 806 O O . PRO A 1 96 ? -0.336 -14.329 -7.741 1.00 83.44 96 PRO A O 1
ATOM 809 N N . SER A 1 97 ? -1.516 -16.207 -8.078 1.00 90.81 97 SER A N 1
ATOM 810 C CA . SER A 1 97 ? -1.837 -15.864 -9.469 1.00 90.81 97 SER A CA 1
ATOM 811 C C . SER A 1 97 ? -2.644 -14.566 -9.535 1.00 90.81 97 SER A C 1
ATOM 813 O O . SER A 1 97 ? -3.436 -14.279 -8.633 1.00 90.81 97 SER A O 1
ATOM 815 N N . LEU A 1 98 ? -2.471 -13.800 -10.620 1.00 93.31 98 LEU A N 1
ATOM 816 C CA . LEU A 1 98 ? -3.195 -12.540 -10.799 1.00 93.31 98 LEU A CA 1
ATOM 817 C C . LEU A 1 98 ? -4.710 -12.738 -10.683 1.00 93.31 98 LEU A C 1
ATOM 819 O O . LEU A 1 98 ? -5.351 -11.944 -10.009 1.00 93.31 98 LEU A O 1
ATOM 823 N N . ASP A 1 99 ? -5.253 -13.814 -11.252 1.00 93.88 99 ASP A N 1
ATOM 824 C CA . ASP A 1 99 ? -6.688 -14.108 -11.185 1.00 93.88 99 ASP A CA 1
ATOM 825 C C . ASP A 1 99 ? -7.162 -14.243 -9.732 1.00 93.88 99 ASP A C 1
ATOM 827 O O . ASP A 1 99 ? -8.100 -13.570 -9.321 1.00 93.88 99 ASP A O 1
ATOM 831 N N . ARG A 1 100 ? -6.437 -15.000 -8.893 1.00 94.81 100 ARG A N 1
ATOM 832 C CA . ARG A 1 100 ? -6.790 -15.157 -7.472 1.00 94.81 100 ARG A CA 1
ATOM 833 C C . ARG A 1 100 ? -6.690 -13.838 -6.704 1.00 94.81 100 ARG A C 1
ATOM 835 O O . ARG A 1 100 ? -7.506 -13.566 -5.819 1.00 94.81 100 ARG A O 1
ATOM 842 N N . VAL A 1 101 ? -5.666 -13.039 -6.996 1.00 95.12 101 VAL A N 1
ATOM 843 C CA . VAL A 1 101 ? -5.485 -11.721 -6.374 1.00 95.12 101 VAL A CA 1
ATOM 844 C C . VAL A 1 101 ? -6.616 -10.777 -6.792 1.00 95.12 101 VAL A C 1
ATOM 846 O O . VAL A 1 101 ? -7.184 -10.100 -5.937 1.00 95.12 101 VAL A O 1
ATOM 849 N N . ALA A 1 102 ? -6.986 -10.772 -8.072 1.00 96.44 102 ALA A N 1
ATOM 850 C CA . ALA A 1 102 ? -8.087 -9.977 -8.598 1.00 96.44 102 ALA A CA 1
ATOM 851 C C . ALA A 1 102 ? -9.434 -10.406 -8.007 1.00 96.44 102 ALA A C 1
ATOM 853 O O . ALA A 1 102 ? -10.183 -9.546 -7.555 1.00 96.44 102 ALA A O 1
ATOM 854 N N . ASP A 1 103 ? -9.717 -11.707 -7.913 1.00 97.44 103 ASP A N 1
ATOM 855 C CA . ASP A 1 103 ? -10.940 -12.224 -7.287 1.00 97.44 103 ASP A CA 1
ATOM 856 C C . ASP A 1 103 ? -11.053 -11.770 -5.829 1.00 97.44 103 ASP A C 1
ATOM 858 O O . ASP A 1 103 ? -12.097 -11.285 -5.389 1.00 97.44 103 ASP A O 1
ATOM 862 N N . THR A 1 104 ? -9.946 -11.854 -5.086 1.00 97.56 104 THR A N 1
ATOM 863 C CA . THR A 1 104 ? -9.883 -11.386 -3.695 1.00 97.56 104 THR A CA 1
ATOM 864 C C . THR A 1 104 ? -10.119 -9.876 -3.610 1.00 97.56 104 THR A C 1
ATOM 866 O O . THR A 1 104 ? -10.878 -9.415 -2.758 1.00 97.56 104 THR A O 1
ATOM 869 N N . PHE A 1 105 ? -9.504 -9.096 -4.504 1.00 98.44 105 PHE A N 1
ATOM 870 C CA . PHE A 1 105 ? -9.690 -7.648 -4.574 1.00 98.44 105 PHE A CA 1
ATOM 871 C C . PHE A 1 105 ? -11.148 -7.287 -4.875 1.00 98.44 105 PHE A C 1
ATOM 873 O O . PHE A 1 105 ? -11.728 -6.462 -4.172 1.00 98.44 105 PHE A O 1
ATOM 880 N N . ARG A 1 106 ? -11.758 -7.915 -5.886 1.00 98.44 106 ARG A N 1
ATOM 881 C CA . ARG A 1 106 ? -13.157 -7.687 -6.275 1.00 98.44 106 ARG A CA 1
ATOM 882 C C . ARG A 1 106 ? -14.118 -8.090 -5.163 1.00 98.44 106 ARG A C 1
ATOM 884 O O . ARG A 1 106 ? -15.063 -7.356 -4.902 1.00 98.44 106 ARG A O 1
ATOM 891 N N . GLY A 1 107 ? -13.857 -9.200 -4.474 1.00 97.81 107 GLY A N 1
ATOM 892 C CA . GLY A 1 107 ? -14.642 -9.624 -3.314 1.00 97.81 107 GLY A CA 1
ATOM 893 C C . GLY A 1 107 ? -14.565 -8.627 -2.155 1.00 97.81 107 GLY A C 1
ATOM 894 O O . GLY A 1 107 ? -15.586 -8.308 -1.549 1.00 97.81 107 GLY A O 1
ATOM 895 N N . LEU A 1 108 ? -13.375 -8.087 -1.870 1.00 98.12 108 LEU A N 1
ATOM 896 C CA . LEU A 1 108 ? -13.207 -7.039 -0.863 1.00 98.12 108 LEU A CA 1
ATOM 897 C C . LEU A 1 108 ? -13.929 -5.751 -1.280 1.00 98.12 108 LEU A C 1
ATOM 899 O O . LEU A 1 108 ? -14.729 -5.227 -0.512 1.00 98.12 108 LEU A O 1
ATOM 903 N N . SER A 1 109 ? -13.683 -5.276 -2.500 1.00 98.25 109 SER A N 1
ATOM 904 C CA . SER A 1 109 ? -14.293 -4.064 -3.052 1.00 98.25 109 SER A CA 1
ATOM 905 C C . SER A 1 109 ? -15.819 -4.156 -3.098 1.00 98.25 109 SER A C 1
ATOM 907 O O . SER A 1 109 ? -16.499 -3.257 -2.616 1.00 98.25 109 SER A O 1
ATOM 909 N N . GLY A 1 110 ? -16.381 -5.283 -3.541 1.00 97.75 110 GLY A N 1
ATOM 910 C CA . GLY A 1 110 ? -17.828 -5.507 -3.536 1.00 97.75 110 GLY A CA 1
ATOM 911 C C . GLY A 1 110 ? -18.452 -5.486 -2.137 1.00 97.75 110 GLY A C 1
ATOM 912 O O . GLY A 1 110 ? -19.637 -5.193 -2.008 1.00 97.75 110 GLY A O 1
ATOM 913 N N . ARG A 1 111 ? -17.667 -5.760 -1.085 1.00 96.44 111 ARG A N 1
ATOM 914 C CA . ARG A 1 111 ? -18.135 -5.726 0.307 1.00 96.44 111 ARG A CA 1
ATOM 915 C C . ARG A 1 111 ? -18.078 -4.334 0.930 1.00 96.44 111 ARG A C 1
ATOM 917 O O . ARG A 1 111 ? -18.966 -4.000 1.706 1.00 96.44 111 ARG A O 1
ATOM 924 N N . ILE A 1 112 ? -17.040 -3.546 0.641 1.00 96.56 112 ILE A N 1
ATOM 925 C CA . ILE A 1 112 ? -16.813 -2.253 1.318 1.00 96.56 112 ILE A CA 1
ATOM 926 C C . ILE A 1 112 ? -16.878 -1.026 0.419 1.00 96.56 112 ILE A C 1
ATOM 928 O O . ILE A 1 112 ? -16.695 0.083 0.913 1.00 96.56 112 ILE A O 1
ATOM 932 N N . GLY A 1 113 ? -17.145 -1.224 -0.864 1.00 97.44 113 GLY A N 1
ATOM 933 C CA . GLY A 1 113 ? -17.142 -0.181 -1.873 1.00 97.44 113 GLY A CA 1
ATOM 934 C C . GLY A 1 113 ? -15.762 0.011 -2.526 1.00 97.44 113 GLY A C 1
ATOM 935 O O . GLY A 1 113 ? -14.719 -0.133 -1.866 1.00 97.44 113 GLY A O 1
ATOM 936 N N . PRO A 1 114 ? -15.732 0.336 -3.831 1.00 97.12 114 PRO A N 1
ATOM 937 C CA . PRO A 1 114 ? -14.496 0.539 -4.586 1.00 97.12 114 PRO A CA 1
ATOM 938 C C . PRO A 1 114 ? -13.699 1.765 -4.123 1.00 97.12 114 PRO A C 1
ATOM 940 O O . PRO A 1 114 ? -12.474 1.796 -4.264 1.00 97.12 114 PRO A O 1
ATOM 943 N N . GLU A 1 115 ? -14.344 2.743 -3.487 1.00 95.69 115 GLU A N 1
ATOM 944 C CA . GLU A 1 115 ? -13.693 3.930 -2.932 1.00 95.69 115 GLU A CA 1
ATOM 945 C C . GLU A 1 115 ? -12.789 3.596 -1.729 1.00 95.69 115 GLU A C 1
ATOM 947 O O . GLU A 1 115 ? -11.834 4.324 -1.423 1.00 95.69 115 GLU A O 1
ATOM 952 N N . ARG A 1 116 ? -13.059 2.463 -1.057 1.00 97.31 116 ARG A N 1
ATOM 953 C CA . ARG A 1 116 ? -12.334 1.986 0.135 1.00 97.31 116 ARG A CA 1
ATOM 954 C C . ARG A 1 116 ? -11.300 0.905 -0.166 1.00 97.31 116 ARG A C 1
ATOM 956 O O . ARG A 1 116 ? -10.654 0.426 0.766 1.00 97.31 116 ARG A O 1
ATOM 963 N N . VAL A 1 117 ? -11.094 0.533 -1.428 1.00 98.38 117 VAL A N 1
ATOM 964 C CA . VAL A 1 117 ? -10.011 -0.374 -1.836 1.00 98.38 117 VAL A CA 1
ATOM 965 C C . VAL A 1 117 ? -9.167 0.305 -2.903 1.00 98.38 117 VAL A C 1
ATOM 967 O O . VAL A 1 117 ? -9.474 0.291 -4.090 1.00 98.38 117 VAL A O 1
ATOM 970 N N . ARG A 1 118 ? -8.057 0.907 -2.479 1.00 98.44 118 ARG A N 1
ATOM 971 C CA . ARG A 1 118 ? -7.140 1.598 -3.386 1.00 98.44 118 ARG A CA 1
ATOM 972 C C . ARG A 1 118 ? -6.045 0.650 -3.831 1.00 98.44 118 ARG A C 1
ATOM 974 O O . ARG A 1 118 ? -5.267 0.155 -3.008 1.00 98.44 118 ARG A O 1
ATOM 981 N N . TRP A 1 119 ? -5.969 0.428 -5.135 1.00 98.81 119 TRP A N 1
ATOM 982 C CA . TRP A 1 119 ? -4.892 -0.347 -5.727 1.00 98.81 119 TRP A CA 1
ATOM 983 C C . TRP A 1 119 ? -3.569 0.408 -5.576 1.00 98.81 119 TRP A C 1
ATOM 985 O O . TRP A 1 119 ? -3.496 1.633 -5.690 1.00 98.81 119 TRP A O 1
ATOM 995 N N . ARG A 1 120 ? -2.501 -0.321 -5.271 1.00 98.62 120 ARG A N 1
ATOM 996 C CA . ARG A 1 120 ? -1.135 0.190 -5.295 1.00 98.62 120 ARG A CA 1
ATOM 997 C C . ARG A 1 120 ? -0.322 -0.594 -6.318 1.00 98.62 120 ARG A C 1
ATOM 999 O O . ARG A 1 120 ? -0.029 -1.768 -6.087 1.00 98.62 120 ARG A O 1
ATOM 1006 N N . TYR A 1 121 ? 0.057 0.069 -7.402 1.00 98.62 121 TYR A N 1
ATOM 1007 C CA . TYR A 1 121 ? 1.089 -0.395 -8.326 1.00 98.62 121 TYR A CA 1
ATOM 1008 C C . TYR A 1 121 ? 2.422 0.202 -7.870 1.00 98.62 121 TYR A C 1
ATOM 1010 O O . TYR A 1 121 ? 2.951 1.152 -8.443 1.00 98.62 121 TYR A O 1
ATOM 1018 N N . ASP A 1 122 ? 2.871 -0.266 -6.707 1.00 97.50 122 ASP A N 1
ATOM 1019 C CA . ASP A 1 122 ? 3.893 0.387 -5.902 1.00 97.50 122 ASP A CA 1
ATOM 1020 C C . ASP A 1 122 ? 4.829 -0.641 -5.243 1.00 97.50 122 ASP A C 1
ATOM 1022 O O . ASP A 1 122 ? 4.360 -1.560 -4.553 1.00 97.50 122 ASP A O 1
ATOM 1026 N N . PRO A 1 123 ? 6.152 -0.487 -5.402 1.00 97.62 123 PRO A N 1
ATOM 1027 C CA . PRO A 1 123 ? 6.823 0.435 -6.318 1.00 97.62 123 PRO A CA 1
ATOM 1028 C C . PRO A 1 123 ? 6.866 -0.109 -7.757 1.00 97.62 123 PRO A C 1
ATOM 1030 O O . PRO A 1 123 ? 6.814 -1.324 -7.973 1.00 97.62 123 PRO A O 1
ATOM 1033 N N . ILE A 1 124 ? 7.055 0.784 -8.728 1.00 98.62 124 ILE A N 1
ATOM 1034 C CA . ILE A 1 124 ? 7.527 0.470 -10.081 1.00 98.62 124 ILE A CA 1
ATOM 1035 C C . ILE A 1 124 ? 9.022 0.128 -9.996 1.00 98.62 124 ILE A C 1
ATOM 1037 O O . ILE A 1 124 ? 9.834 0.938 -9.542 1.00 98.62 124 ILE A O 1
ATOM 1041 N N . VAL A 1 125 ? 9.379 -1.093 -10.401 1.00 98.31 125 VAL A N 1
ATOM 1042 C CA . VAL A 1 125 ? 10.747 -1.625 -10.370 1.00 98.31 125 VAL A CA 1
ATOM 1043 C C . VAL A 1 125 ? 11.233 -1.799 -11.801 1.00 98.31 125 VAL A C 1
ATOM 1045 O O . VAL A 1 125 ? 10.855 -2.761 -12.459 1.00 98.31 125 VAL A O 1
ATOM 1048 N N . LEU A 1 126 ? 12.095 -0.897 -12.268 1.00 98.25 126 LEU A N 1
ATOM 1049 C CA . LEU A 1 126 ? 12.653 -0.967 -13.615 1.00 98.25 126 LEU A CA 1
ATOM 1050 C C . LEU A 1 126 ? 13.870 -1.891 -13.656 1.00 98.25 126 LEU A C 1
ATOM 1052 O O . LEU A 1 126 ? 14.847 -1.679 -12.936 1.00 98.25 126 LEU A O 1
ATOM 1056 N N . THR A 1 127 ? 13.807 -2.912 -14.505 1.00 98.06 127 THR A N 1
ATOM 1057 C CA . THR A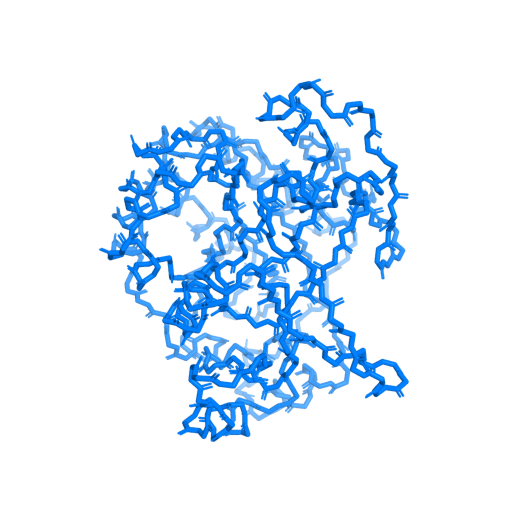 1 127 ? 14.913 -3.834 -14.810 1.00 98.06 127 THR A CA 1
ATOM 1058 C C . THR A 1 127 ? 14.889 -4.171 -16.303 1.00 98.06 127 THR A C 1
ATOM 1060 O O . THR A 1 127 ? 14.058 -3.639 -17.036 1.00 98.06 127 THR A O 1
ATOM 1063 N N . ARG A 1 128 ? 15.765 -5.061 -16.785 1.00 97.75 128 ARG A N 1
ATOM 1064 C CA . ARG A 1 128 ? 15.658 -5.555 -18.170 1.00 97.75 128 ARG A CA 1
ATOM 1065 C C . ARG A 1 128 ? 14.485 -6.522 -18.367 1.00 97.75 128 ARG A C 1
ATOM 1067 O O . ARG A 1 128 ? 14.034 -6.672 -19.489 1.00 97.75 128 ARG A O 1
ATOM 1074 N N . GLU A 1 129 ? 14.022 -7.187 -17.308 1.00 97.88 129 GLU A N 1
ATOM 1075 C CA . GLU A 1 129 ? 12.847 -8.082 -17.345 1.00 97.88 129 GLU A CA 1
ATOM 1076 C C . GLU A 1 129 ? 11.538 -7.345 -17.027 1.00 97.88 129 GLU A C 1
ATOM 1078 O O . GLU A 1 129 ? 10.454 -7.793 -17.385 1.00 97.88 129 GLU A O 1
ATOM 1083 N N . THR A 1 130 ? 11.637 -6.214 -16.331 1.00 98.19 130 THR A N 1
ATOM 1084 C CA . THR A 1 130 ? 10.517 -5.341 -15.967 1.00 98.19 130 THR A CA 1
ATOM 1085 C C . THR A 1 130 ? 10.756 -3.953 -16.543 1.00 98.19 130 THR A C 1
ATOM 1087 O O . THR A 1 130 ? 10.924 -2.969 -15.825 1.00 98.19 130 THR A O 1
ATOM 1090 N N . ASP A 1 131 ? 10.874 -3.902 -17.865 1.00 98.06 131 ASP A N 1
ATOM 1091 C CA . ASP A 1 131 ? 11.071 -2.671 -18.617 1.00 98.06 131 ASP A CA 1
ATOM 1092 C C . ASP A 1 131 ? 9.740 -1.930 -18.857 1.00 98.06 131 ASP A C 1
ATOM 1094 O O . ASP A 1 131 ? 8.704 -2.197 -18.241 1.00 98.06 131 ASP A O 1
ATOM 1098 N N . PHE A 1 132 ? 9.761 -0.950 -19.753 1.00 98.38 132 PHE A N 1
ATOM 1099 C CA . PHE A 1 132 ? 8.617 -0.081 -19.996 1.00 98.38 132 PHE A CA 1
ATOM 1100 C C . PHE A 1 132 ? 7.473 -0.836 -20.676 1.00 98.38 132 PHE A C 1
ATOM 1102 O O . PHE A 1 132 ? 6.308 -0.591 -20.357 1.00 98.38 132 PHE A O 1
ATOM 1109 N N . ASP A 1 133 ? 7.786 -1.750 -21.596 1.00 98.44 133 ASP A N 1
ATOM 1110 C CA . ASP A 1 133 ? 6.792 -2.568 -22.291 1.00 98.44 133 ASP A CA 1
ATOM 1111 C C . ASP A 1 133 ? 6.172 -3.589 -21.342 1.00 98.44 133 ASP A C 1
ATOM 1113 O O . ASP A 1 133 ? 4.944 -3.732 -21.325 1.00 98.44 133 ASP A O 1
ATOM 1117 N N . PHE A 1 134 ? 6.984 -4.198 -20.472 1.00 98.69 134 PHE A N 1
ATOM 1118 C CA . PHE A 1 134 ? 6.483 -5.009 -19.368 1.00 98.69 134 PHE A CA 1
ATOM 1119 C C . PHE A 1 134 ? 5.482 -4.219 -18.526 1.00 98.69 134 PHE A C 1
ATOM 1121 O O . PHE A 1 134 ? 4.367 -4.689 -18.309 1.00 98.69 134 PHE A O 1
ATOM 1128 N N . HIS A 1 135 ? 5.842 -3.017 -18.065 1.00 98.81 135 HIS A N 1
ATOM 1129 C CA . HIS A 1 135 ? 4.968 -2.232 -17.194 1.00 98.81 135 HIS A CA 1
ATOM 1130 C C . HIS A 1 135 ? 3.670 -1.816 -17.882 1.00 98.81 135 HIS A C 1
ATOM 1132 O O . HIS A 1 135 ? 2.614 -1.947 -17.268 1.00 98.81 135 HIS A O 1
ATOM 1138 N N . LYS A 1 136 ? 3.719 -1.385 -19.147 1.00 98.81 136 LYS A N 1
ATOM 1139 C CA . LYS A 1 136 ? 2.518 -1.071 -19.938 1.00 98.81 136 LYS A CA 1
ATOM 1140 C C . LYS A 1 136 ? 1.583 -2.280 -20.030 1.00 98.81 136 LYS A C 1
ATOM 1142 O O . LYS A 1 136 ? 0.420 -2.191 -19.636 1.00 98.81 136 LYS A O 1
ATOM 1147 N N . TYR A 1 137 ? 2.106 -3.423 -20.474 1.00 98.69 137 TYR A N 1
ATOM 1148 C CA . TYR A 1 137 ? 1.326 -4.653 -20.627 1.00 98.69 137 TYR A CA 1
ATOM 1149 C C . TYR A 1 137 ? 0.770 -5.158 -19.290 1.00 98.69 137 TYR A C 1
ATOM 1151 O O . TYR A 1 137 ? -0.412 -5.484 -19.163 1.00 98.69 137 TYR A O 1
ATOM 1159 N N . ASN A 1 138 ? 1.623 -5.222 -18.272 1.00 98.50 138 ASN A N 1
ATOM 1160 C CA . ASN A 1 138 ? 1.278 -5.775 -16.975 1.00 98.50 138 ASN A CA 1
ATOM 1161 C C . ASN A 1 138 ? 0.288 -4.880 -16.219 1.00 98.50 138 ASN A C 1
ATOM 1163 O O . ASN A 1 138 ? -0.667 -5.387 -15.631 1.00 98.50 138 ASN A O 1
ATOM 1167 N N . PHE A 1 139 ? 0.467 -3.558 -16.272 1.00 98.88 139 PHE A N 1
ATOM 1168 C CA . PHE A 1 139 ? -0.477 -2.612 -15.683 1.00 98.88 139 PHE A CA 1
ATOM 1169 C C . PHE A 1 139 ? -1.849 -2.710 -16.352 1.00 98.88 139 PHE A C 1
ATOM 1171 O O . PHE A 1 139 ? -2.844 -2.803 -15.642 1.00 98.88 139 PHE A O 1
ATOM 1178 N N . GLU A 1 140 ? -1.919 -2.772 -17.687 1.00 98.88 140 GLU A N 1
ATOM 1179 C CA . GLU A 1 140 ? -3.188 -2.962 -18.405 1.00 98.88 140 GLU A CA 1
ATOM 1180 C C . GLU A 1 140 ? -3.871 -4.278 -18.029 1.00 98.88 140 GLU A C 1
ATOM 1182 O O . GLU A 1 140 ? -5.074 -4.304 -17.759 1.00 98.88 140 GLU A O 1
ATOM 1187 N N . LYS A 1 141 ? -3.100 -5.367 -17.940 1.00 98.56 141 LYS A N 1
ATOM 1188 C CA . LYS A 1 141 ? -3.621 -6.670 -17.523 1.00 98.56 141 LYS A CA 1
ATOM 1189 C C . LYS A 1 141 ? -4.273 -6.599 -16.141 1.00 98.56 141 LYS A C 1
ATOM 1191 O O . LYS A 1 141 ? -5.372 -7.125 -15.977 1.00 98.56 141 LYS A O 1
ATOM 1196 N N . ILE A 1 142 ? -3.620 -5.955 -15.170 1.00 98.69 142 ILE A N 1
ATOM 1197 C CA . ILE A 1 142 ? -4.163 -5.783 -13.815 1.00 98.69 142 ILE A CA 1
ATOM 1198 C C . ILE A 1 142 ? -5.367 -4.833 -13.838 1.00 98.69 142 ILE A C 1
ATOM 1200 O O . ILE A 1 142 ? -6.415 -5.186 -13.304 1.00 98.69 142 ILE A O 1
ATOM 1204 N N . ALA A 1 143 ? -5.249 -3.668 -14.481 1.00 98.81 143 ALA A N 1
ATOM 1205 C CA . ALA A 1 143 ? -6.299 -2.652 -14.549 1.00 98.81 143 ALA A CA 1
ATOM 1206 C C . ALA A 1 143 ? -7.614 -3.230 -15.088 1.00 98.81 143 ALA A C 1
ATOM 1208 O O . ALA A 1 143 ? -8.661 -3.037 -14.475 1.00 98.81 143 ALA A O 1
ATOM 1209 N N . ARG A 1 144 ? -7.547 -4.040 -16.151 1.00 98.69 144 ARG A N 1
ATOM 1210 C CA . ARG A 1 144 ? -8.704 -4.757 -16.700 1.00 98.69 144 ARG A CA 1
ATOM 1211 C C . ARG A 1 144 ? -9.359 -5.698 -15.687 1.00 98.69 144 ARG A C 1
ATOM 1213 O O . ARG A 1 144 ? -10.577 -5.754 -15.596 1.00 98.69 144 ARG A O 1
ATOM 1220 N N . CYS A 1 145 ? -8.574 -6.441 -14.906 1.00 98.38 145 CYS A N 1
ATOM 1221 C CA . CYS A 1 145 ? -9.118 -7.323 -13.865 1.00 98.38 145 CYS A CA 1
ATOM 1222 C C . CYS A 1 145 ? -9.800 -6.540 -12.724 1.00 98.38 145 CYS A C 1
ATOM 1224 O O . CYS A 1 145 ? -10.722 -7.048 -12.077 1.00 98.38 145 CYS A O 1
ATOM 1226 N N . LEU A 1 146 ? -9.349 -5.309 -12.473 1.00 98.62 146 LEU A N 1
ATOM 1227 C CA . LEU A 1 146 ? -9.841 -4.442 -11.401 1.00 98.62 146 LEU A CA 1
ATOM 1228 C C . LEU A 1 146 ? -10.911 -3.438 -11.857 1.00 98.62 146 LEU A C 1
ATOM 1230 O O . LEU A 1 146 ? -11.390 -2.660 -11.032 1.00 98.62 146 LEU A O 1
ATOM 1234 N N . GLU A 1 147 ? -11.317 -3.465 -13.127 1.00 98.31 147 GLU A N 1
ATOM 1235 C CA . GLU A 1 147 ? -12.346 -2.579 -13.673 1.00 98.31 147 GLU A CA 1
ATOM 1236 C C . GLU A 1 147 ? -13.646 -2.667 -12.854 1.00 98.31 147 GLU A C 1
ATOM 1238 O O . GLU A 1 147 ? -14.148 -3.757 -12.538 1.00 98.31 147 GLU A O 1
ATOM 1243 N N . GLY A 1 148 ? -14.157 -1.499 -12.456 1.00 97.88 148 GLY A N 1
ATOM 1244 C CA . GLY A 1 148 ? -15.330 -1.352 -11.589 1.00 97.88 148 GLY A CA 1
ATOM 1245 C C . GLY A 1 148 ? -15.111 -1.731 -10.117 1.00 97.88 148 GLY A C 1
ATOM 1246 O O . GLY A 1 148 ? -16.017 -1.548 -9.312 1.00 97.88 148 GLY A O 1
ATOM 1247 N N . ALA A 1 149 ? -13.935 -2.247 -9.747 1.00 98.50 149 ALA A N 1
ATOM 1248 C CA . ALA A 1 149 ? -13.591 -2.596 -8.368 1.00 98.50 149 ALA A CA 1
ATOM 1249 C C . ALA A 1 149 ? -12.599 -1.611 -7.729 1.00 98.50 149 ALA A C 1
ATOM 1251 O O . ALA A 1 149 ? -12.520 -1.554 -6.503 1.00 98.50 149 ALA A O 1
ATOM 1252 N N . ALA A 1 150 ? -11.855 -0.843 -8.523 1.00 98.06 150 ALA A N 1
ATOM 1253 C CA . ALA A 1 150 ? -10.939 0.192 -8.053 1.00 98.06 150 ALA A CA 1
ATOM 1254 C C . ALA A 1 150 ? -11.205 1.516 -8.777 1.00 98.06 150 ALA A C 1
ATOM 1256 O O . ALA A 1 150 ? -11.385 1.529 -9.988 1.00 98.06 150 ALA A O 1
ATOM 1257 N N . GLU A 1 151 ? -11.146 2.631 -8.050 1.00 98.25 151 GLU A N 1
ATOM 1258 C CA . GLU A 1 151 ? -11.220 3.983 -8.638 1.00 98.25 151 GLU A CA 1
ATOM 1259 C C . GLU A 1 151 ? -9.860 4.693 -8.647 1.00 98.25 151 GLU A C 1
ATOM 1261 O O . GLU A 1 151 ? -9.628 5.642 -9.396 1.00 98.25 151 GLU A O 1
ATOM 1266 N N . VAL A 1 152 ? -8.942 4.251 -7.783 1.00 98.69 152 VAL A N 1
ATOM 1267 C CA . VAL A 1 152 ? -7.637 4.879 -7.568 1.00 98.69 152 VAL A CA 1
ATOM 1268 C C . VAL A 1 152 ? -6.540 3.826 -7.601 1.00 98.69 152 VAL A C 1
ATOM 1270 O O . VAL A 1 152 ? -6.606 2.822 -6.886 1.00 98.69 152 VAL A O 1
ATOM 1273 N N . CYS A 1 153 ? -5.492 4.121 -8.369 1.00 98.81 153 CYS A N 1
ATOM 1274 C CA . CYS A 1 153 ? -4.206 3.445 -8.304 1.00 98.81 153 CYS A CA 1
ATOM 1275 C C . CYS A 1 153 ? -3.135 4.414 -7.795 1.00 98.81 153 CYS A C 1
ATOM 1277 O O . CYS A 1 153 ? -2.984 5.516 -8.316 1.00 98.81 153 CYS A O 1
ATOM 1279 N N . ILE A 1 154 ? -2.368 4.003 -6.791 1.00 98.81 154 ILE A N 1
ATOM 1280 C CA . ILE A 1 154 ? -1.225 4.757 -6.268 1.00 98.81 154 ILE A CA 1
ATOM 1281 C C . ILE A 1 154 ? 0.065 4.103 -6.761 1.00 98.81 154 ILE A C 1
ATOM 1283 O O . ILE A 1 154 ? 0.204 2.884 -6.650 1.00 98.81 154 ILE A O 1
ATOM 1287 N N . PHE A 1 155 ? 1.018 4.902 -7.230 1.00 98.75 155 PHE A N 1
ATOM 1288 C CA . PHE A 1 155 ? 2.348 4.428 -7.615 1.00 98.75 155 PHE A CA 1
ATOM 1289 C C . PHE A 1 155 ? 3.467 5.282 -7.001 1.00 98.75 155 PHE A C 1
ATOM 1291 O O . PHE A 1 155 ? 3.243 6.416 -6.572 1.00 98.75 155 PHE A O 1
ATOM 1298 N N . SER A 1 156 ? 4.671 4.722 -7.003 1.00 97.88 156 SER A N 1
ATOM 1299 C CA . SER A 1 156 ? 5.964 5.407 -6.878 1.00 97.88 156 SER A CA 1
ATOM 1300 C C . SER A 1 156 ? 7.020 4.573 -7.604 1.00 97.88 156 SER A C 1
ATOM 1302 O O . SER A 1 156 ? 6.738 3.427 -7.975 1.00 97.88 156 SER A O 1
ATOM 1304 N N . PHE A 1 157 ? 8.220 5.103 -7.815 1.00 97.81 157 PHE A N 1
ATOM 1305 C CA . PHE A 1 157 ? 9.363 4.318 -8.270 1.00 97.81 157 PHE A CA 1
ATOM 1306 C C . PHE A 1 157 ? 10.125 3.721 -7.082 1.00 97.81 157 PHE A C 1
ATOM 1308 O O . PHE A 1 157 ? 10.080 4.201 -5.951 1.00 97.81 157 PHE A O 1
ATOM 1315 N N . MET A 1 158 ? 10.811 2.608 -7.326 1.00 96.44 158 MET A N 1
ATOM 1316 C CA . MET A 1 158 ? 11.567 1.921 -6.286 1.00 96.44 158 MET A CA 1
ATOM 1317 C C . MET A 1 158 ? 12.754 2.756 -5.792 1.00 96.44 158 MET A C 1
ATOM 1319 O O . MET A 1 158 ? 13.706 3.009 -6.526 1.00 96.44 158 MET A O 1
ATOM 1323 N N . ASP A 1 159 ? 12.764 3.037 -4.492 1.00 92.88 159 ASP A N 1
ATOM 1324 C CA . ASP A 1 159 ? 13.916 3.606 -3.801 1.00 92.88 159 ASP A CA 1
ATOM 1325 C C . ASP A 1 159 ? 15.035 2.573 -3.577 1.00 92.88 159 ASP A C 1
ATOM 1327 O O . ASP A 1 159 ? 14.846 1.520 -2.954 1.00 92.88 159 ASP A O 1
ATOM 1331 N N . LEU A 1 160 ? 16.258 2.911 -3.989 1.00 91.38 160 LEU A N 1
ATOM 1332 C CA . LEU A 1 160 ? 17.439 2.053 -3.836 1.00 91.38 160 LEU A CA 1
ATOM 1333 C C . LEU A 1 160 ? 18.118 2.195 -2.465 1.00 91.38 160 LEU A C 1
ATOM 1335 O O . LEU A 1 160 ? 19.307 2.522 -2.355 1.00 91.38 160 LEU A O 1
ATOM 1339 N N . TYR A 1 161 ? 17.375 1.894 -1.399 1.00 90.88 161 TYR A N 1
ATOM 1340 C CA . TYR A 1 161 ? 17.922 1.817 -0.042 1.00 90.88 161 TYR A CA 1
ATOM 1341 C C . TYR A 1 161 ? 19.033 0.763 0.069 1.00 90.88 161 TYR A C 1
ATOM 1343 O O . TYR A 1 161 ? 19.015 -0.259 -0.617 1.00 90.88 161 TYR A O 1
ATOM 1351 N N . GLY A 1 162 ? 19.960 0.932 1.020 1.00 93.81 162 GLY A N 1
ATOM 1352 C CA . GLY A 1 162 ? 21.074 -0.011 1.211 1.00 93.81 162 GLY A CA 1
ATOM 1353 C C . GLY A 1 162 ? 20.631 -1.469 1.409 1.00 93.81 162 GLY A C 1
ATOM 1354 O O . GLY A 1 162 ? 21.272 -2.388 0.909 1.00 93.81 162 GLY A O 1
ATOM 1355 N N . LYS A 1 163 ? 19.490 -1.701 2.072 1.00 93.06 163 LYS A N 1
ATOM 1356 C CA . LYS A 1 163 ? 18.914 -3.050 2.210 1.00 93.06 163 LYS A CA 1
ATOM 1357 C C . LYS A 1 163 ? 18.354 -3.607 0.895 1.00 93.06 163 LYS A C 1
ATOM 1359 O O . LYS A 1 163 ? 18.548 -4.784 0.626 1.00 93.06 163 LYS A O 1
ATOM 1364 N N . VAL A 1 164 ? 17.725 -2.760 0.078 1.00 94.94 164 VAL A N 1
ATOM 1365 C CA . VAL A 1 164 ? 17.184 -3.136 -1.236 1.00 94.94 164 VAL A CA 1
ATOM 1366 C C . VAL A 1 164 ? 18.333 -3.513 -2.164 1.00 94.94 164 VAL A C 1
ATOM 1368 O O . VAL A 1 164 ? 18.329 -4.605 -2.719 1.00 94.94 164 VAL A O 1
ATOM 1371 N N . ARG A 1 165 ? 19.392 -2.693 -2.216 1.00 94.81 165 ARG A N 1
ATOM 1372 C CA . ARG A 1 165 ? 20.614 -3.000 -2.980 1.00 94.81 165 ARG A CA 1
ATOM 1373 C C . ARG A 1 165 ? 21.209 -4.357 -2.592 1.00 94.81 165 ARG A C 1
ATOM 1375 O O . ARG A 1 165 ? 21.515 -5.155 -3.468 1.00 94.81 165 ARG A O 1
ATOM 1382 N N . ARG A 1 166 ? 21.313 -4.659 -1.290 1.00 95.31 166 ARG A N 1
ATOM 1383 C CA . ARG A 1 166 ? 21.797 -5.971 -0.813 1.00 95.31 166 ARG A CA 1
ATOM 1384 C C . ARG A 1 166 ? 20.899 -7.135 -1.232 1.00 95.31 166 ARG A C 1
ATOM 1386 O O . ARG A 1 166 ? 21.419 -8.177 -1.607 1.00 95.31 166 ARG A O 1
ATOM 1393 N N . ASN A 1 167 ? 19.581 -6.965 -1.167 1.00 94.69 167 ASN A N 1
ATOM 1394 C CA . ASN A 1 167 ? 18.627 -8.016 -1.527 1.00 94.69 167 ASN A CA 1
ATOM 1395 C C . ASN A 1 167 ? 18.557 -8.261 -3.042 1.00 94.69 167 ASN A C 1
ATOM 1397 O O . ASN A 1 167 ? 18.257 -9.377 -3.456 1.00 94.69 167 ASN A O 1
ATOM 1401 N N . MET A 1 168 ? 18.831 -7.237 -3.858 1.00 95.06 168 MET A N 1
ATOM 1402 C CA . MET A 1 168 ? 18.831 -7.332 -5.322 1.00 95.06 168 MET A CA 1
ATOM 1403 C C . MET A 1 168 ? 20.185 -7.752 -5.908 1.00 95.06 168 MET A C 1
ATOM 1405 O O . MET A 1 168 ? 20.216 -8.369 -6.967 1.00 95.06 168 MET A O 1
ATOM 1409 N N . ALA A 1 169 ? 21.301 -7.498 -5.215 1.00 95.94 169 ALA A N 1
ATOM 1410 C CA . ALA A 1 169 ? 22.645 -7.899 -5.646 1.00 95.94 169 ALA A CA 1
ATOM 1411 C C . ALA A 1 169 ? 22.801 -9.382 -6.067 1.00 95.94 169 ALA A C 1
ATOM 1413 O O . ALA A 1 169 ? 23.477 -9.621 -7.064 1.00 95.94 169 ALA A O 1
ATOM 1414 N N . PRO A 1 170 ? 22.203 -10.384 -5.384 1.00 95.81 170 PRO A N 1
ATOM 1415 C CA . PRO A 1 170 ? 22.332 -11.784 -5.796 1.00 95.81 170 PRO A CA 1
ATOM 1416 C C . PRO A 1 170 ? 21.432 -12.174 -6.981 1.00 95.81 170 PRO A C 1
ATOM 1418 O O . PRO A 1 170 ? 21.500 -13.316 -7.433 1.00 95.81 170 PRO A O 1
ATOM 1421 N N . LEU A 1 171 ? 20.558 -11.283 -7.464 1.00 96.12 171 LEU A N 1
ATOM 1422 C CA . LEU A 1 171 ? 19.678 -11.587 -8.591 1.00 96.12 171 LEU A CA 1
ATOM 1423 C C . LEU A 1 171 ? 20.454 -11.603 -9.919 1.00 96.12 171 LEU A C 1
ATOM 1425 O O . LEU A 1 171 ? 21.437 -10.870 -10.070 1.00 96.12 171 LEU A O 1
ATOM 1429 N N . PRO A 1 172 ? 19.995 -12.378 -10.922 1.00 97.31 172 PRO A N 1
ATOM 1430 C CA . PRO A 1 172 ? 20.584 -12.363 -12.257 1.00 97.31 172 PRO A CA 1
ATOM 1431 C C . PRO A 1 172 ? 20.676 -10.945 -12.836 1.00 97.31 172 PRO A C 1
ATOM 1433 O O . PRO A 1 172 ? 19.810 -10.111 -12.581 1.00 97.31 172 PRO A O 1
ATOM 1436 N N . HIS A 1 173 ? 21.680 -10.689 -13.681 1.00 96.50 173 HIS A N 1
ATOM 1437 C CA . HIS A 1 173 ? 21.963 -9.359 -14.246 1.00 96.50 173 HIS A CA 1
ATOM 1438 C C . HIS A 1 173 ? 20.731 -8.657 -14.856 1.00 96.50 173 HIS A C 1
ATOM 1440 O O . HIS A 1 173 ? 20.560 -7.450 -14.732 1.00 96.50 173 HIS A O 1
ATOM 1446 N N . ARG A 1 174 ? 19.836 -9.421 -15.486 1.00 97.62 174 ARG A N 1
ATOM 1447 C CA . ARG A 1 174 ? 18.584 -8.937 -16.092 1.00 97.62 174 ARG A CA 1
ATOM 1448 C C . ARG A 1 174 ? 17.574 -8.328 -15.100 1.00 97.62 174 ARG A C 1
ATOM 1450 O O . ARG A 1 174 ? 16.760 -7.511 -15.507 1.00 97.62 174 ARG A O 1
ATOM 1457 N N . PHE A 1 175 ? 17.672 -8.666 -13.815 1.00 97.44 175 PHE A N 1
ATOM 1458 C CA . PHE A 1 175 ? 16.854 -8.117 -12.726 1.00 97.44 175 PHE A CA 1
ATOM 1459 C C . PHE A 1 175 ? 17.562 -7.012 -11.935 1.00 97.44 175 PHE A C 1
ATOM 1461 O O . PHE A 1 175 ? 17.040 -6.549 -10.919 1.00 97.44 175 PHE A O 1
ATOM 1468 N N . GLN A 1 176 ? 18.758 -6.595 -12.354 1.00 97.12 176 GLN A N 1
ATOM 1469 C CA . GLN A 1 176 ? 19.419 -5.472 -11.704 1.00 97.12 176 GLN A CA 1
ATOM 1470 C C . GLN A 1 176 ? 18.649 -4.172 -11.994 1.00 97.12 176 GLN A C 1
ATOM 1472 O O . GLN A 1 176 ? 18.154 -4.004 -13.115 1.00 97.12 176 GLN A O 1
ATOM 1477 N N . PRO A 1 177 ? 18.522 -3.269 -11.002 1.00 95.69 177 PRO A N 1
ATOM 1478 C CA . PRO A 1 177 ? 17.798 -2.015 -11.170 1.00 95.69 177 PRO A CA 1
ATOM 1479 C C . PRO A 1 177 ? 18.362 -1.173 -12.312 1.00 95.69 177 PRO A C 1
ATOM 1481 O O . PRO A 1 177 ? 19.577 -1.002 -12.419 1.00 95.69 177 PRO A O 1
ATOM 1484 N N . LEU A 1 178 ? 17.471 -0.609 -13.120 1.00 95.31 178 LEU A N 1
ATOM 1485 C CA . LEU A 1 178 ? 17.793 0.403 -14.116 1.00 95.31 178 LEU A CA 1
ATOM 1486 C C . LEU A 1 178 ? 17.380 1.780 -13.597 1.00 95.31 178 LEU A C 1
ATOM 1488 O O . LEU A 1 178 ? 16.292 1.949 -13.045 1.00 95.31 178 LEU A O 1
ATOM 1492 N N . GLU A 1 179 ? 18.246 2.769 -13.800 1.00 90.94 179 GLU A N 1
ATOM 1493 C CA . GLU A 1 179 ? 17.896 4.171 -13.591 1.00 90.94 179 GLU A CA 1
ATOM 1494 C C . GLU A 1 179 ? 17.264 4.722 -14.871 1.00 90.94 179 GLU A C 1
ATOM 1496 O O . GLU A 1 179 ? 17.799 4.544 -15.965 1.00 90.94 179 GLU A O 1
ATOM 1501 N N . ALA A 1 180 ? 16.116 5.381 -14.730 1.00 92.88 180 ALA A N 1
ATOM 1502 C CA . ALA A 1 180 ? 15.426 6.052 -15.823 1.00 92.88 180 ALA A CA 1
ATOM 1503 C C . ALA A 1 180 ? 15.405 7.560 -15.575 1.00 92.88 180 ALA A C 1
ATOM 1505 O O . ALA A 1 180 ? 15.136 8.017 -14.458 1.00 92.88 180 ALA A O 1
ATOM 1506 N N . GLY A 1 181 ? 15.665 8.336 -16.627 1.00 96.44 181 GLY A N 1
ATOM 1507 C CA . GLY A 1 181 ? 15.609 9.789 -16.557 1.00 96.44 181 GLY A CA 1
ATOM 1508 C C . GLY A 1 181 ? 14.190 10.291 -16.289 1.00 96.44 181 GLY A C 1
ATOM 1509 O O . GLY A 1 181 ? 13.204 9.569 -16.439 1.00 96.44 181 GLY A O 1
ATOM 1510 N N . PHE A 1 182 ? 14.063 11.562 -15.907 1.00 96.88 182 PHE A N 1
ATOM 1511 C CA . PHE A 1 182 ? 12.756 12.195 -15.702 1.00 96.88 182 PHE A CA 1
ATOM 1512 C C . PHE A 1 182 ? 11.835 12.067 -16.926 1.00 96.88 182 PHE A C 1
ATOM 1514 O O . PHE A 1 182 ? 10.672 11.711 -16.771 1.00 96.88 182 PHE A O 1
ATOM 1521 N N . ALA A 1 183 ? 12.355 12.310 -18.135 1.00 97.88 183 ALA A N 1
ATOM 1522 C CA . ALA A 1 183 ? 11.571 12.224 -19.368 1.00 97.88 183 ALA A CA 1
ATOM 1523 C C . ALA A 1 183 ? 10.991 10.817 -19.588 1.00 97.88 183 ALA A C 1
ATOM 1525 O O . ALA A 1 183 ? 9.803 10.687 -19.873 1.00 97.88 183 ALA A O 1
ATOM 1526 N N . ASP A 1 184 ? 11.801 9.779 -19.372 1.00 97.75 184 ASP A N 1
ATOM 1527 C CA . ASP A 1 184 ? 11.384 8.387 -19.540 1.00 97.75 184 ASP A CA 1
ATOM 1528 C C . ASP A 1 184 ? 10.359 7.983 -18.473 1.00 97.75 184 ASP A C 1
ATOM 1530 O O . ASP A 1 184 ? 9.302 7.437 -18.792 1.00 97.75 184 ASP A O 1
ATOM 1534 N N . ARG A 1 185 ? 10.618 8.318 -17.200 1.00 98.19 185 ARG A N 1
ATOM 1535 C CA . ARG A 1 185 ? 9.672 8.072 -16.098 1.00 98.19 185 ARG A CA 1
ATOM 1536 C C . ARG A 1 185 ? 8.338 8.770 -16.349 1.00 98.19 185 ARG A C 1
ATOM 1538 O O . ARG A 1 185 ? 7.291 8.149 -16.182 1.00 98.19 185 ARG A O 1
ATOM 1545 N N . ARG A 1 186 ? 8.373 10.028 -16.800 1.00 98.56 186 ARG A N 1
ATOM 1546 C CA . ARG A 1 186 ? 7.186 10.813 -17.154 1.00 98.56 186 ARG A CA 1
ATOM 1547 C C . ARG A 1 186 ? 6.409 10.180 -18.304 1.00 98.56 186 ARG A C 1
ATOM 1549 O O . ARG A 1 186 ? 5.195 10.046 -18.189 1.00 98.56 186 ARG A O 1
ATOM 1556 N N . ALA A 1 187 ? 7.090 9.766 -19.371 1.00 98.50 187 ALA A N 1
ATOM 1557 C CA . ALA A 1 187 ? 6.458 9.087 -20.499 1.00 98.50 187 ALA A CA 1
ATOM 1558 C C . ALA A 1 187 ? 5.767 7.792 -20.050 1.00 98.50 187 ALA A C 1
ATOM 1560 O O . ALA A 1 187 ? 4.595 7.587 -20.358 1.00 98.50 187 ALA A O 1
ATOM 1561 N N . LEU A 1 188 ? 6.450 6.967 -19.249 1.00 98.75 188 LEU A N 1
ATOM 1562 C CA . LEU A 1 188 ? 5.876 5.733 -18.717 1.00 98.75 188 LEU A CA 1
ATOM 1563 C C . LEU A 1 188 ? 4.602 6.008 -17.911 1.00 98.75 188 LEU A C 1
ATOM 1565 O O . LEU A 1 188 ? 3.564 5.423 -18.197 1.00 98.75 188 LEU A O 1
ATOM 1569 N N . VAL A 1 189 ? 4.646 6.904 -16.922 1.00 98.75 189 VAL A N 1
ATOM 1570 C CA . VAL A 1 189 ? 3.479 7.134 -16.051 1.00 98.75 189 VAL A CA 1
ATOM 1571 C C . VAL A 1 189 ? 2.328 7.833 -16.772 1.00 98.75 189 VAL A C 1
ATOM 1573 O O . VAL A 1 189 ? 1.180 7.591 -16.411 1.00 98.75 189 VAL A O 1
ATOM 1576 N N . SER A 1 190 ? 2.598 8.639 -17.807 1.00 98.75 190 SER A N 1
ATOM 1577 C CA . SER A 1 190 ? 1.551 9.175 -18.687 1.00 98.75 190 SER A CA 1
ATOM 1578 C C . SER A 1 190 ? 0.830 8.065 -19.451 1.00 98.75 190 SER A C 1
ATOM 1580 O O . SER A 1 190 ? -0.400 8.058 -19.485 1.00 98.75 190 SER A O 1
ATOM 1582 N N . GLU A 1 191 ? 1.564 7.090 -19.993 1.00 98.81 191 GLU A N 1
ATOM 1583 C CA . GLU A 1 191 ? 0.963 5.908 -20.623 1.00 98.81 191 GLU A CA 1
ATOM 1584 C C . GLU A 1 191 ? 0.148 5.092 -19.610 1.00 98.81 191 GLU A C 1
ATOM 1586 O O . GLU A 1 191 ? -1.006 4.750 -19.872 1.00 98.81 191 GLU A O 1
ATOM 1591 N N . LEU A 1 192 ? 0.690 4.844 -18.410 1.00 98.88 192 LEU A N 1
ATOM 1592 C CA . LEU A 1 192 ? -0.035 4.131 -17.350 1.00 98.88 192 LEU A CA 1
ATOM 1593 C C . LEU A 1 192 ? -1.299 4.882 -16.906 1.00 98.88 192 LEU A C 1
ATOM 1595 O O . LEU A 1 192 ? -2.328 4.254 -16.657 1.00 98.88 192 LEU A O 1
ATOM 1599 N N . ALA A 1 193 ? -1.258 6.215 -16.832 1.00 98.88 193 ALA A N 1
ATOM 1600 C CA . ALA A 1 193 ? -2.428 7.033 -16.525 1.00 98.88 193 ALA A CA 1
ATOM 1601 C C . ALA A 1 193 ? -3.494 6.929 -17.624 1.00 98.88 193 ALA A C 1
ATOM 1603 O O . ALA A 1 193 ? -4.675 6.790 -17.307 1.00 98.88 193 ALA A O 1
ATOM 1604 N N . GLY A 1 194 ? -3.086 6.934 -18.898 1.00 98.81 194 GLY A N 1
ATOM 1605 C CA . GLY A 1 194 ? -3.979 6.698 -20.033 1.00 98.81 194 GLY A CA 1
ATOM 1606 C C . GLY A 1 194 ? -4.635 5.317 -19.979 1.00 98.81 194 GLY A C 1
ATOM 1607 O O . GLY A 1 194 ? -5.852 5.212 -20.123 1.00 98.81 194 GLY A O 1
ATOM 1608 N N . ILE A 1 195 ? -3.854 4.267 -19.702 1.00 98.88 195 ILE A N 1
ATOM 1609 C CA . ILE A 1 195 ? -4.363 2.902 -19.504 1.00 98.88 195 ILE A CA 1
ATOM 1610 C C . ILE A 1 195 ? -5.363 2.872 -18.345 1.00 98.88 195 ILE A C 1
ATOM 1612 O O . ILE A 1 195 ? -6.476 2.390 -18.524 1.00 98.88 195 ILE A O 1
ATOM 1616 N N . GLY A 1 196 ? -4.998 3.412 -17.179 1.00 98.81 196 GLY A N 1
ATOM 1617 C CA . GLY A 1 196 ? -5.875 3.459 -16.008 1.00 98.81 196 GLY A CA 1
ATOM 1618 C C . GLY A 1 196 ? -7.199 4.154 -16.316 1.00 98.81 196 GLY A C 1
ATOM 1619 O O . GLY A 1 196 ? -8.261 3.611 -16.015 1.00 98.81 196 GLY A O 1
ATOM 1620 N N . GLY A 1 197 ? -7.145 5.293 -17.013 1.00 98.75 197 GLY A N 1
ATOM 1621 C CA . GLY A 1 197 ? -8.324 6.043 -17.442 1.00 98.75 197 GLY A CA 1
ATOM 1622 C C . GLY A 1 197 ? -9.297 5.231 -18.301 1.00 98.75 197 GLY A C 1
ATOM 1623 O O . GLY A 1 197 ? -10.504 5.361 -18.107 1.00 98.75 197 GLY A O 1
ATOM 1624 N N . ARG A 1 198 ? -8.806 4.342 -19.182 1.00 98.75 198 ARG A N 1
ATOM 1625 C CA . ARG A 1 198 ? -9.667 3.452 -19.991 1.00 98.75 198 ARG A CA 1
ATOM 1626 C C . ARG A 1 198 ? -10.509 2.491 -19.149 1.00 98.75 198 ARG A C 1
ATOM 1628 O O . ARG A 1 198 ? -11.581 2.111 -19.600 1.00 98.75 198 ARG A O 1
ATOM 1635 N N . TYR A 1 199 ? -10.044 2.138 -17.952 1.00 98.62 199 TYR A N 1
ATOM 1636 C CA . TYR A 1 199 ? -10.724 1.228 -17.021 1.00 98.62 199 TYR A CA 1
ATOM 1637 C C . TYR A 1 199 ? -11.330 1.961 -15.807 1.00 98.62 199 TYR A C 1
ATOM 1639 O O . TYR A 1 199 ? -11.662 1.330 -14.804 1.00 98.62 199 TYR A O 1
ATOM 1647 N N . GLY A 1 200 ? -11.442 3.297 -15.858 1.00 98.38 200 GLY A N 1
ATOM 1648 C CA . GLY A 1 200 ? -12.011 4.108 -14.772 1.00 98.38 200 GLY A CA 1
ATOM 1649 C C . GLY A 1 200 ? -11.109 4.269 -13.540 1.00 98.38 200 GLY A C 1
ATOM 1650 O O . GLY A 1 200 ? -11.586 4.657 -12.477 1.00 98.38 200 GLY A O 1
ATOM 1651 N N . ILE A 1 201 ? -9.809 3.993 -13.663 1.00 98.81 201 ILE A N 1
ATOM 1652 C CA . ILE A 1 201 ? -8.844 4.017 -12.558 1.00 98.81 201 ILE A CA 1
ATOM 1653 C C . ILE A 1 201 ? -7.954 5.254 -12.671 1.00 98.81 201 ILE A C 1
ATOM 1655 O O . ILE A 1 201 ? -7.125 5.379 -13.576 1.00 98.81 201 ILE A O 1
ATOM 1659 N N . ARG A 1 202 ? -8.052 6.161 -11.699 1.00 98.69 202 ARG A N 1
ATOM 1660 C CA . ARG A 1 202 ? -7.191 7.345 -11.628 1.00 98.69 202 ARG A CA 1
ATOM 1661 C C . ARG A 1 202 ? -5.834 7.002 -11.017 1.00 98.69 202 ARG A C 1
ATOM 1663 O O . ARG A 1 202 ? -5.750 6.606 -9.854 1.00 98.69 202 ARG A O 1
ATOM 1670 N N . LEU A 1 203 ? -4.766 7.218 -11.781 1.00 98.81 203 LEU A N 1
ATOM 1671 C CA . LEU A 1 203 ? -3.391 7.041 -11.315 1.00 98.81 203 LEU A CA 1
ATOM 1672 C C . LEU A 1 203 ? -2.915 8.264 -10.510 1.00 98.81 203 LEU A C 1
ATOM 1674 O O . LEU A 1 203 ? -3.065 9.393 -10.975 1.00 98.81 203 LEU A O 1
ATOM 1678 N N . LEU A 1 204 ? -2.333 8.047 -9.327 1.00 98.81 204 LEU A N 1
ATOM 1679 C CA . LEU A 1 204 ? -1.843 9.086 -8.413 1.00 98.81 204 LEU A CA 1
ATOM 1680 C C . LEU A 1 204 ? -0.400 8.814 -7.959 1.00 98.81 204 LEU A C 1
ATOM 1682 O O . LEU A 1 204 ? -0.052 7.685 -7.608 1.00 98.81 204 LEU A O 1
ATOM 1686 N N . ALA A 1 205 ? 0.410 9.869 -7.889 1.00 98.50 205 ALA A N 1
ATOM 1687 C CA . ALA A 1 205 ? 1.841 9.814 -7.580 1.00 98.50 205 ALA A CA 1
ATOM 1688 C C . ALA A 1 205 ? 2.135 9.945 -6.073 1.00 98.50 205 ALA A C 1
ATOM 1690 O O . ALA A 1 205 ? 1.729 10.924 -5.442 1.00 98.50 205 ALA A O 1
ATOM 1691 N N . CYS A 1 206 ? 2.843 8.987 -5.467 1.00 97.75 206 CYS A N 1
ATOM 1692 C CA . CYS A 1 206 ? 3.222 9.018 -4.051 1.00 97.75 206 CYS A CA 1
ATOM 1693 C C . CYS A 1 206 ? 4.699 9.380 -3.853 1.00 97.75 206 CYS A C 1
ATOM 1695 O O . CYS A 1 206 ? 5.560 8.509 -3.927 1.00 97.75 206 CYS A O 1
ATOM 1697 N N . CYS A 1 207 ? 4.964 10.626 -3.445 1.00 96.62 207 CYS A N 1
ATOM 1698 C CA . CYS A 1 207 ? 6.329 11.162 -3.298 1.00 96.62 207 CYS A CA 1
ATOM 1699 C C . CYS A 1 207 ? 7.101 11.146 -4.632 1.00 96.62 207 CYS A C 1
ATOM 1701 O O . CYS A 1 207 ? 8.242 10.709 -4.679 1.00 96.62 207 CYS A O 1
ATOM 1703 N N . GLU A 1 208 ? 6.403 11.533 -5.699 1.00 97.06 208 GLU A N 1
ATOM 1704 C CA . GLU A 1 208 ? 6.947 11.762 -7.042 1.00 97.06 208 GLU A CA 1
ATOM 1705 C C . GLU A 1 208 ? 6.305 13.071 -7.539 1.00 97.06 208 GLU A C 1
ATOM 1707 O O . GLU A 1 208 ? 5.492 13.080 -8.472 1.00 97.06 208 GLU A O 1
ATOM 1712 N N . ASP A 1 209 ? 6.504 14.165 -6.791 1.00 96.50 209 ASP A N 1
ATOM 1713 C CA . ASP A 1 209 ? 5.781 15.428 -7.007 1.00 96.50 209 ASP A CA 1
ATOM 1714 C C . ASP A 1 209 ? 6.049 15.999 -8.411 1.00 96.50 209 ASP A C 1
ATOM 1716 O O . ASP A 1 209 ? 5.138 16.550 -9.039 1.00 96.50 209 ASP A O 1
ATOM 1720 N N . ASP A 1 210 ? 7.252 15.777 -8.945 1.00 96.94 210 ASP A N 1
ATOM 1721 C CA . ASP A 1 210 ? 7.673 16.116 -10.310 1.00 96.94 210 ASP A CA 1
ATOM 1722 C C . ASP A 1 210 ? 6.861 15.391 -11.404 1.00 96.94 210 ASP A C 1
ATOM 1724 O O . ASP A 1 210 ? 6.729 15.896 -12.523 1.00 96.94 210 ASP A O 1
ATOM 1728 N N . LEU A 1 211 ? 6.254 14.247 -11.083 1.00 98.00 211 LEU A N 1
ATOM 1729 C CA . LEU A 1 211 ? 5.420 13.456 -11.991 1.00 98.00 211 LEU A CA 1
ATOM 1730 C C . LEU A 1 211 ? 3.918 13.725 -11.840 1.00 98.00 211 LEU A C 1
ATOM 1732 O O . LEU A 1 211 ? 3.129 13.243 -12.655 1.00 98.00 211 LEU A O 1
ATOM 1736 N N . THR A 1 212 ? 3.489 14.516 -10.853 1.00 97.56 212 THR A N 1
ATOM 1737 C CA . THR A 1 212 ? 2.055 14.764 -10.598 1.00 97.56 212 THR A CA 1
ATOM 1738 C C . THR A 1 212 ? 1.324 15.385 -11.787 1.00 97.56 212 THR A C 1
ATOM 1740 O O . THR A 1 212 ? 0.159 15.062 -12.006 1.00 97.56 212 THR A O 1
ATOM 1743 N N . GLY A 1 213 ? 2.003 16.212 -12.590 1.00 96.88 213 GLY A N 1
ATOM 1744 C CA . GLY A 1 213 ? 1.444 16.824 -13.802 1.00 96.88 213 GLY A CA 1
ATOM 1745 C C . GLY A 1 213 ? 1.255 15.863 -14.983 1.00 96.88 213 GLY A C 1
ATOM 1746 O O . GLY A 1 213 ? 0.656 16.243 -15.985 1.00 96.88 213 GLY A O 1
ATOM 1747 N N . ALA A 1 214 ? 1.771 14.636 -14.891 1.00 97.06 214 ALA A N 1
ATOM 1748 C CA . ALA A 1 214 ? 1.603 13.582 -15.893 1.00 97.06 214 ALA A CA 1
ATOM 1749 C C . ALA A 1 214 ? 0.486 12.584 -15.542 1.00 97.06 214 ALA A C 1
ATOM 1751 O O . ALA A 1 214 ? 0.171 11.717 -16.357 1.00 97.06 214 ALA A O 1
ATOM 1752 N N . VAL A 1 215 ? -0.090 12.695 -14.341 1.00 98.31 215 VAL A N 1
ATOM 1753 C CA . VAL A 1 215 ? -1.078 11.763 -13.779 1.00 98.31 215 VAL A CA 1
ATOM 1754 C C . VAL A 1 215 ? -2.215 12.536 -13.091 1.00 98.31 215 VAL A C 1
ATOM 1756 O O . VAL A 1 215 ? -2.292 13.758 -13.170 1.00 98.31 215 VAL A O 1
ATOM 1759 N N . GLY A 1 216 ? -3.116 11.852 -12.383 1.00 96.25 216 GLY A N 1
ATOM 1760 C CA . GLY A 1 216 ? -4.274 12.458 -11.709 1.00 96.25 216 GLY A CA 1
ATOM 1761 C C . GLY A 1 216 ? -3.965 13.269 -10.441 1.00 96.25 216 GLY A C 1
ATOM 1762 O O . GLY A 1 216 ? -4.888 13.539 -9.666 1.00 96.25 216 GLY A O 1
ATOM 1763 N N . GLY A 1 217 ? -2.696 13.619 -10.208 1.00 97.69 217 GLY A N 1
ATOM 1764 C CA . GLY A 1 217 ? -2.213 14.378 -9.057 1.00 97.69 217 GLY A CA 1
ATOM 1765 C C . GLY A 1 217 ? -1.500 13.548 -7.983 1.00 97.69 217 GLY A C 1
ATOM 1766 O O . GLY A 1 217 ? -1.027 12.432 -8.207 1.00 97.69 217 GLY A O 1
ATOM 1767 N N . LYS A 1 218 ? -1.404 14.139 -6.789 1.00 97.69 218 LYS A N 1
ATOM 1768 C CA . LYS A 1 218 ? -0.656 13.602 -5.648 1.00 97.69 218 LYS A CA 1
ATOM 1769 C C . LYS A 1 218 ? -1.462 12.570 -4.865 1.00 97.69 218 LYS A C 1
ATOM 1771 O O . LYS A 1 218 ? -2.591 12.822 -4.449 1.00 97.69 218 LYS A O 1
ATOM 1776 N N . ALA A 1 219 ? -0.849 11.425 -4.601 1.00 97.62 219 ALA A N 1
ATOM 1777 C CA . ALA A 1 219 ? -1.395 10.380 -3.756 1.00 97.62 219 ALA A CA 1
ATOM 1778 C C . ALA A 1 219 ? -1.164 10.665 -2.270 1.00 97.62 219 ALA A C 1
ATOM 1780 O O . ALA A 1 219 ? -0.138 11.204 -1.844 1.00 97.62 219 ALA A O 1
ATOM 1781 N N . ARG A 1 220 ? -2.096 10.179 -1.452 1.00 97.06 220 ARG A N 1
ATOM 1782 C CA . ARG A 1 220 ? -1.959 10.110 0.002 1.00 97.06 220 ARG A CA 1
ATOM 1783 C C . ARG A 1 220 ? -2.322 8.697 0.440 1.00 97.06 220 ARG A C 1
ATOM 1785 O O . ARG A 1 220 ? -3.460 8.271 0.287 1.00 97.06 220 ARG A O 1
ATOM 1792 N N . CYS A 1 221 ? -1.345 7.958 0.966 1.00 96.69 221 CYS A N 1
ATOM 1793 C CA . CYS A 1 221 ? -1.577 6.614 1.500 1.00 96.69 221 CYS A CA 1
ATOM 1794 C C . CYS A 1 221 ? -2.415 6.647 2.783 1.00 96.69 221 CYS A C 1
ATOM 1796 O O . CYS A 1 221 ? -3.193 5.738 3.024 1.00 96.69 221 CYS A O 1
ATOM 1798 N N . VAL A 1 222 ? -2.241 7.687 3.605 1.00 97.50 222 VAL A N 1
ATOM 1799 C CA . VAL A 1 222 ? -3.173 8.037 4.681 1.00 97.50 222 VAL A CA 1
ATOM 1800 C C . VAL A 1 222 ? -3.900 9.297 4.238 1.00 97.50 222 VAL A C 1
ATOM 1802 O O . VAL A 1 222 ? -3.393 10.404 4.429 1.00 97.50 222 VAL A O 1
ATOM 1805 N N . ASP A 1 223 ? -5.026 9.116 3.557 1.00 97.00 223 ASP A N 1
ATOM 1806 C CA . ASP A 1 223 ? -5.743 10.198 2.890 1.00 97.00 223 ASP A CA 1
ATOM 1807 C C . ASP A 1 223 ? -6.713 10.929 3.837 1.00 97.00 223 ASP A C 1
ATOM 1809 O O . ASP A 1 223 ? -7.710 10.335 4.253 1.00 97.00 223 ASP A O 1
ATOM 1813 N N . PRO A 1 224 ? -6.458 12.206 4.186 1.00 95.62 224 PRO A N 1
ATOM 1814 C CA . PRO A 1 224 ? -7.352 12.980 5.039 1.00 95.62 224 PRO A CA 1
ATOM 1815 C C . PRO A 1 224 ? -8.735 13.208 4.419 1.00 95.62 224 PRO A C 1
ATOM 1817 O O . PRO A 1 224 ? -9.694 13.346 5.173 1.00 95.62 224 PRO A O 1
ATOM 1820 N N . GLU A 1 225 ? -8.858 13.251 3.089 1.00 94.88 225 GLU A N 1
ATOM 1821 C CA . GLU A 1 225 ? -10.141 13.494 2.417 1.00 94.88 225 GLU A CA 1
ATOM 1822 C C . GLU A 1 225 ? -11.027 12.252 2.501 1.00 94.88 225 GLU A C 1
ATOM 1824 O O . GLU A 1 225 ? -12.152 12.339 2.990 1.00 94.88 225 GLU A O 1
ATOM 1829 N N . LEU A 1 226 ? -10.489 11.079 2.146 1.00 96.69 226 LEU A N 1
ATOM 1830 C CA . LEU A 1 226 ? -11.210 9.812 2.295 1.00 96.69 226 LEU A CA 1
ATOM 1831 C C . LEU A 1 226 ? -11.552 9.533 3.759 1.00 96.69 226 LEU A C 1
ATOM 1833 O O . LEU A 1 226 ? -12.680 9.173 4.073 1.00 96.69 226 LEU A O 1
ATOM 1837 N N . ILE A 1 227 ? -10.611 9.736 4.686 1.00 97.00 227 ILE A N 1
ATOM 1838 C CA . ILE A 1 227 ? -10.904 9.535 6.112 1.00 97.00 227 ILE A CA 1
ATOM 1839 C C . ILE A 1 227 ? -11.964 10.533 6.594 1.00 97.00 227 ILE A C 1
ATOM 1841 O O . ILE A 1 227 ? -12.802 10.167 7.410 1.00 97.00 227 ILE A O 1
ATOM 1845 N N . GLY A 1 228 ? -11.971 11.766 6.083 1.00 95.44 228 GLY A N 1
ATOM 1846 C CA . GLY A 1 228 ? -13.027 12.739 6.361 1.00 95.44 228 GLY A CA 1
ATOM 1847 C C . GLY A 1 228 ? -14.403 12.284 5.870 1.00 95.44 228 GLY A C 1
ATOM 1848 O O . GLY A 1 228 ? -15.384 12.470 6.579 1.00 95.44 228 GLY A O 1
ATOM 1849 N N . GLN A 1 229 ? -14.477 11.631 4.709 1.00 94.81 229 GLN A N 1
ATOM 1850 C CA . GLN A 1 229 ? -15.721 11.049 4.188 1.00 94.81 229 GLN A CA 1
ATOM 1851 C C . GLN A 1 229 ? -16.190 9.850 5.022 1.00 94.81 229 GLN A C 1
ATOM 1853 O O . GLN A 1 229 ? -17.379 9.714 5.297 1.00 94.81 229 GLN A O 1
ATOM 1858 N N . LEU A 1 230 ? -15.257 8.998 5.456 1.00 94.25 230 LEU A N 1
ATOM 1859 C CA . LEU A 1 230 ? -15.551 7.812 6.265 1.00 94.25 230 LEU A CA 1
ATOM 1860 C C . LEU A 1 230 ? -15.860 8.144 7.737 1.00 94.25 230 LEU A C 1
ATOM 1862 O O . LEU A 1 230 ? -16.566 7.389 8.399 1.00 94.25 230 LEU A O 1
ATOM 1866 N N . ALA A 1 231 ? -15.321 9.253 8.251 1.00 91.88 231 ALA A N 1
ATOM 1867 C CA . ALA A 1 231 ? -15.441 9.704 9.639 1.00 91.88 231 ALA A CA 1
ATOM 1868 C C . ALA A 1 231 ? -15.717 11.227 9.720 1.00 91.88 231 ALA A C 1
ATOM 1870 O O . ALA A 1 231 ? -14.860 11.990 10.206 1.00 91.88 231 ALA A O 1
ATOM 1871 N N . PRO A 1 232 ? -16.900 11.689 9.259 1.00 86.56 232 PRO A N 1
ATOM 1872 C CA . PRO A 1 232 ? -17.205 13.114 9.081 1.00 86.56 232 PRO A CA 1
ATOM 1873 C C . PRO A 1 232 ? -17.281 13.904 10.392 1.00 86.56 232 PRO A C 1
ATOM 1875 O O . PRO A 1 232 ? -17.005 15.101 10.410 1.00 86.56 232 PRO A O 1
ATOM 1878 N N . SER A 1 233 ? -17.595 13.248 11.509 1.00 82.69 233 SER A N 1
ATOM 1879 C CA . SER A 1 233 ? -17.771 13.892 12.817 1.00 82.69 233 SER A CA 1
ATOM 1880 C C . SER A 1 233 ? -16.468 14.229 13.549 1.00 82.69 233 SER A C 1
ATOM 1882 O O . SER A 1 233 ? -16.494 14.981 14.517 1.00 82.69 233 SER A O 1
ATOM 1884 N N . ALA A 1 234 ? -15.315 13.714 13.113 1.00 80.81 234 ALA A N 1
ATOM 1885 C CA . ALA A 1 234 ? -14.079 13.798 13.898 1.00 80.81 234 ALA A CA 1
ATOM 1886 C C . ALA A 1 234 ? -13.180 15.023 13.570 1.00 80.81 234 ALA A C 1
ATOM 1888 O O . ALA A 1 234 ? -12.014 15.066 13.959 1.00 80.81 234 ALA A O 1
ATOM 1889 N N . GLY A 1 235 ? -13.668 16.024 12.823 1.00 84.12 235 GLY A N 1
ATOM 1890 C CA . GLY A 1 235 ? -12.921 17.262 12.512 1.00 84.12 235 GLY A CA 1
ATOM 1891 C C . GLY A 1 235 ? -11.873 17.135 11.390 1.00 84.12 235 GLY A C 1
ATOM 1892 O O . GLY A 1 235 ? -11.881 16.174 10.628 1.00 84.12 235 GLY A O 1
ATOM 1893 N N . LYS A 1 236 ? -10.952 18.094 11.240 1.00 86.94 236 LYS A N 1
ATOM 1894 C CA . LYS A 1 236 ? -9.938 18.073 10.162 1.00 86.94 236 LYS A CA 1
ATOM 1895 C C . LYS A 1 236 ? -8.671 17.328 10.594 1.00 86.94 236 LYS A C 1
ATOM 1897 O O . LYS A 1 236 ? -8.150 17.575 11.673 1.00 86.94 236 LYS A O 1
ATOM 1902 N N . LEU A 1 237 ? -8.126 16.473 9.726 1.00 91.12 237 LEU A N 1
ATOM 1903 C CA . LEU A 1 237 ? -6.835 15.818 9.961 1.00 91.12 237 LEU A CA 1
ATOM 1904 C C . LEU A 1 237 ? -5.661 16.707 9.542 1.00 91.12 237 LEU A C 1
ATOM 1906 O O . LEU A 1 237 ? -5.637 17.252 8.436 1.00 91.12 237 LEU A O 1
ATOM 1910 N N . SER A 1 238 ? -4.655 16.808 10.410 1.00 91.31 238 SER A N 1
ATOM 1911 C CA . SER A 1 238 ? -3.388 17.462 10.085 1.00 91.31 238 SER A CA 1
ATOM 1912 C C . SER A 1 238 ? -2.509 16.567 9.209 1.00 91.31 238 SER A C 1
ATOM 1914 O O . SER A 1 238 ? -2.464 15.341 9.365 1.00 91.31 238 SER A O 1
ATOM 1916 N N . LEU A 1 239 ? -1.787 17.191 8.277 1.00 94.31 239 LEU A N 1
ATOM 1917 C CA . LEU A 1 239 ? -0.764 16.508 7.492 1.00 94.31 239 LEU A CA 1
ATOM 1918 C C . LEU A 1 239 ? 0.461 16.246 8.366 1.00 94.31 239 LEU A C 1
ATOM 1920 O O . LEU A 1 239 ? 0.911 17.120 9.106 1.00 94.31 239 LEU A O 1
ATOM 1924 N N . ARG A 1 240 ? 1.014 15.037 8.269 1.00 93.88 240 ARG A N 1
ATOM 1925 C CA . ARG A 1 240 ? 2.257 14.665 8.947 1.00 93.88 240 ARG A CA 1
ATOM 1926 C C . ARG A 1 240 ? 3.078 13.764 8.025 1.00 93.88 240 ARG A C 1
ATOM 1928 O O . ARG A 1 240 ? 3.027 12.538 8.170 1.00 93.88 240 ARG A O 1
ATOM 1935 N N . PRO A 1 241 ? 3.805 14.359 7.066 1.00 92.06 241 PRO A N 1
ATOM 1936 C CA . PRO A 1 241 ? 4.631 13.614 6.125 1.00 92.06 241 PRO A CA 1
ATOM 1937 C C . PRO A 1 241 ? 5.608 12.680 6.843 1.00 92.06 241 PRO A C 1
ATOM 1939 O O . PRO A 1 241 ? 6.185 13.032 7.871 1.00 92.06 241 PRO A O 1
ATOM 1942 N N . SER A 1 242 ? 5.804 11.481 6.292 1.00 88.06 242 SER A N 1
ATOM 1943 C CA . SER A 1 242 ? 6.809 10.523 6.778 1.00 88.06 242 SER A CA 1
ATOM 1944 C C . SER A 1 242 ? 8.169 10.656 6.092 1.00 88.06 242 SER A C 1
ATOM 1946 O O . SER A 1 242 ? 9.149 10.114 6.594 1.0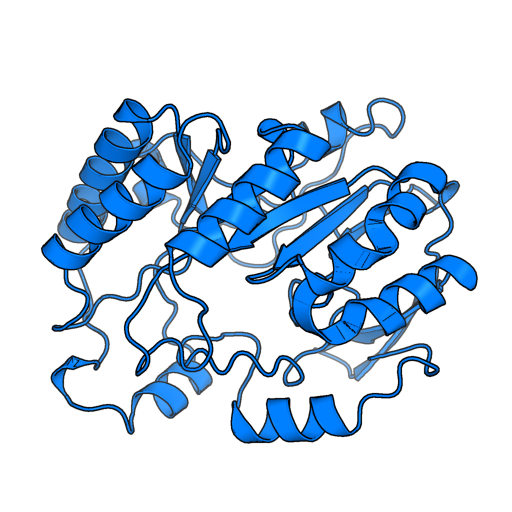0 88.06 242 SER A O 1
ATOM 1948 N N . ARG A 1 243 ? 8.206 11.309 4.930 1.00 89.81 243 ARG A N 1
ATOM 1949 C CA . ARG A 1 243 ? 9.393 11.595 4.117 1.00 89.81 243 ARG A CA 1
ATOM 1950 C C . ARG 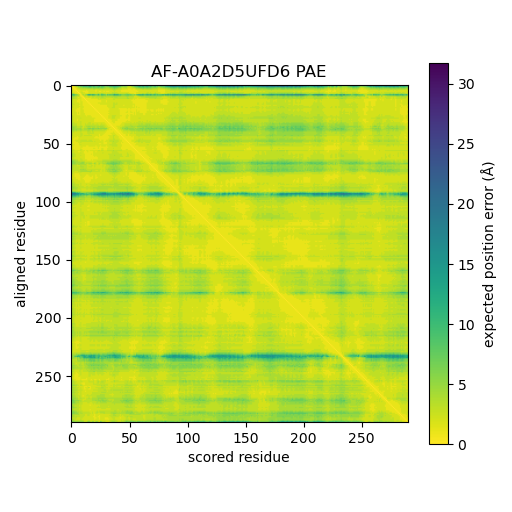A 1 243 ? 9.133 12.839 3.267 1.00 89.81 243 ARG A C 1
ATOM 1952 O O . ARG A 1 243 ? 7.999 13.327 3.253 1.00 89.81 243 ARG A O 1
ATOM 1959 N N . GLU A 1 244 ? 10.167 13.325 2.594 1.00 93.19 244 GLU A N 1
ATOM 1960 C CA . GLU A 1 244 ? 10.055 14.401 1.607 1.00 93.19 244 GLU A CA 1
ATOM 1961 C C . GLU A 1 244 ? 8.950 14.087 0.588 1.00 93.19 244 GLU A C 1
ATOM 1963 O O . GLU A 1 244 ? 8.679 12.921 0.300 1.00 93.19 244 GLU A O 1
ATOM 1968 N N . GLU A 1 245 ? 8.229 15.119 0.152 1.00 95.31 245 GLU A N 1
ATOM 1969 C CA . GLU A 1 245 ? 7.083 15.011 -0.763 1.00 95.31 245 GLU A CA 1
ATOM 1970 C C . GLU A 1 245 ? 5.897 14.156 -0.268 1.00 95.31 245 GLU A C 1
ATOM 1972 O O . GLU A 1 245 ? 4.888 14.024 -0.957 1.00 95.31 245 GLU A O 1
ATOM 1977 N N . CYS A 1 246 ? 5.913 13.607 0.947 1.00 96.12 246 CYS A N 1
ATOM 1978 C CA . CYS A 1 246 ? 4.778 12.831 1.444 1.00 96.12 246 CYS A CA 1
ATOM 1979 C C . CYS A 1 246 ? 3.559 13.733 1.722 1.00 96.12 246 CYS A C 1
ATOM 1981 O O . CYS A 1 246 ? 3.642 14.734 2.425 1.00 96.12 246 CYS A O 1
ATOM 1983 N N . GLY A 1 247 ? 2.387 13.363 1.203 1.00 95.00 247 GLY A N 1
ATOM 1984 C CA . GLY A 1 247 ? 1.135 14.101 1.426 1.00 95.00 247 GLY A CA 1
ATOM 1985 C C . GLY A 1 247 ? 0.239 13.541 2.536 1.00 95.00 247 GLY A C 1
ATOM 1986 O O . GLY A 1 247 ? -0.910 13.956 2.638 1.00 95.00 247 GLY A O 1
ATOM 1987 N N . CYS A 1 248 ? 0.695 12.550 3.306 1.00 97.31 248 CYS A N 1
ATOM 1988 C CA . CYS A 1 248 ? -0.164 11.783 4.212 1.00 97.31 248 CYS A CA 1
ATOM 1989 C C . CYS A 1 248 ? -0.571 12.551 5.482 1.00 97.31 248 CYS A C 1
ATOM 1991 O O . CYS A 1 248 ? 0.197 13.344 6.034 1.00 97.31 248 CYS A O 1
ATOM 1993 N N . ALA A 1 249 ? -1.763 12.239 5.994 1.00 96.62 249 ALA A N 1
ATOM 1994 C CA . ALA A 1 249 ? -2.216 12.671 7.311 1.00 96.62 249 ALA A CA 1
ATOM 1995 C C . ALA A 1 249 ? -1.432 12.003 8.456 1.00 96.62 249 ALA A C 1
ATOM 1997 O O . ALA A 1 249 ? -0.778 10.968 8.280 1.00 96.62 249 ALA A O 1
ATOM 1998 N N . ALA A 1 250 ? -1.528 12.586 9.652 1.00 94.75 250 ALA A N 1
ATOM 1999 C CA . ALA A 1 250 ? -0.986 11.998 10.869 1.00 94.75 250 ALA A CA 1
ATOM 2000 C C . ALA A 1 250 ? -1.606 10.628 11.177 1.00 94.75 250 ALA A C 1
ATOM 2002 O O . ALA A 1 250 ? -2.821 10.475 11.237 1.00 94.75 250 ALA A O 1
ATOM 2003 N N . SER A 1 251 ? -0.746 9.637 11.424 1.00 95.44 251 SER A N 1
ATOM 2004 C CA . SER A 1 251 ? -1.145 8.280 11.805 1.00 95.44 251 SER A CA 1
ATOM 2005 C C . SER A 1 251 ? -0.147 7.645 12.773 1.00 95.44 251 SER A C 1
ATOM 2007 O O . SER A 1 251 ? 1.028 8.035 12.812 1.00 95.44 251 SER A O 1
ATOM 2009 N N . ARG A 1 252 ? -0.569 6.604 13.495 1.00 95.38 252 ARG A N 1
ATOM 2010 C CA . ARG A 1 252 ? 0.316 5.730 14.283 1.00 95.38 252 ARG A CA 1
ATOM 2011 C C . ARG A 1 252 ? 0.368 4.334 13.687 1.00 95.38 252 ARG A C 1
ATOM 2013 O O . ARG A 1 252 ? -0.675 3.736 13.478 1.00 95.38 252 ARG A O 1
ATOM 2020 N N . ASP A 1 253 ? 1.568 3.839 13.391 1.00 95.38 253 ASP A N 1
ATOM 2021 C CA . ASP A 1 253 ? 1.737 2.507 12.808 1.00 95.38 253 ASP A CA 1
ATOM 2022 C C . ASP A 1 253 ? 1.947 1.443 13.882 1.00 95.38 253 ASP A C 1
ATOM 2024 O O . ASP A 1 253 ? 2.943 1.504 14.602 1.00 95.38 253 ASP A O 1
ATOM 2028 N N . ILE A 1 254 ? 1.051 0.462 13.946 1.00 96.44 254 ILE A N 1
ATOM 2029 C CA . ILE A 1 254 ? 1.110 -0.653 14.907 1.00 96.44 254 ILE A CA 1
ATOM 2030 C C . ILE A 1 254 ? 1.887 -1.867 14.376 1.00 96.44 254 ILE A C 1
ATOM 2032 O O . ILE A 1 254 ? 2.076 -2.841 15.097 1.00 96.44 254 ILE A O 1
ATOM 2036 N N . GLY A 1 255 ? 2.363 -1.816 13.127 1.00 93.19 255 GLY A N 1
ATOM 2037 C CA . GLY A 1 255 ? 3.221 -2.853 12.557 1.00 93.19 255 GLY A CA 1
ATOM 2038 C C . GLY A 1 255 ? 4.657 -2.852 13.098 1.00 93.19 255 GLY A C 1
ATOM 2039 O O . GLY A 1 255 ? 5.112 -1.903 13.736 1.00 93.19 255 GLY A O 1
ATOM 2040 N N . GLY A 1 256 ? 5.408 -3.908 12.779 1.00 92.56 256 GLY A N 1
ATOM 2041 C CA . GLY A 1 256 ? 6.840 -4.039 13.067 1.00 92.56 256 GLY A CA 1
ATOM 2042 C C . GLY A 1 256 ? 7.673 -4.142 11.789 1.00 92.56 256 GLY A C 1
ATOM 2043 O O . GLY A 1 256 ? 7.184 -4.622 10.775 1.00 92.56 256 GLY A O 1
ATOM 2044 N N . TYR A 1 257 ? 8.927 -3.686 11.824 1.00 93.94 257 TYR A N 1
ATOM 2045 C CA . TYR A 1 257 ? 9.886 -3.963 10.747 1.00 93.94 257 TYR A CA 1
ATOM 2046 C C . TYR A 1 257 ? 10.397 -5.406 10.832 1.00 93.94 257 TYR A C 1
ATOM 2048 O O . TYR A 1 257 ? 10.373 -6.019 11.898 1.00 93.94 257 TYR A O 1
ATOM 2056 N N . ASP A 1 258 ? 10.918 -5.923 9.719 1.00 94.50 258 ASP A N 1
ATOM 2057 C CA . ASP A 1 258 ? 11.611 -7.212 9.650 1.00 94.50 258 ASP A CA 1
ATOM 2058 C C . ASP A 1 258 ? 10.807 -8.426 10.153 1.00 94.50 258 ASP A C 1
ATOM 2060 O O . ASP A 1 258 ? 11.394 -9.368 10.700 1.00 94.50 258 ASP A O 1
ATOM 2064 N N . ILE A 1 259 ? 9.483 -8.408 9.972 1.00 94.62 259 ILE A N 1
ATOM 2065 C CA . ILE A 1 259 ? 8.567 -9.485 10.387 1.00 94.62 259 ILE A CA 1
ATOM 2066 C C . ILE A 1 259 ? 7.538 -9.875 9.312 1.00 94.62 259 ILE A C 1
ATOM 2068 O O . ILE A 1 259 ? 6.747 -10.786 9.523 1.00 94.62 259 ILE A O 1
ATOM 2072 N N . CYS A 1 260 ? 7.577 -9.256 8.126 1.00 95.12 260 CYS A N 1
ATOM 2073 C CA . CYS A 1 260 ? 6.697 -9.624 7.014 1.00 95.12 260 CYS A CA 1
ATOM 2074 C C . CYS A 1 260 ? 7.322 -10.742 6.146 1.00 95.12 260 CYS A C 1
ATOM 2076 O O . CYS A 1 260 ? 8.378 -10.520 5.554 1.00 95.12 260 CYS A O 1
ATOM 2078 N N . PRO A 1 261 ? 6.711 -11.928 6.009 1.00 94.38 261 PRO A N 1
ATOM 2079 C CA . PRO A 1 261 ? 7.290 -13.051 5.266 1.00 94.38 261 PRO A CA 1
ATOM 2080 C C . PRO A 1 261 ? 7.100 -13.011 3.734 1.00 94.38 261 PRO A C 1
ATOM 2082 O O . PRO A 1 261 ? 7.548 -13.941 3.070 1.00 94.38 261 PRO A O 1
ATOM 2085 N N . HIS A 1 262 ? 6.501 -11.962 3.144 1.00 94.19 262 HIS A N 1
ATOM 2086 C CA . HIS A 1 262 ? 6.291 -11.870 1.678 1.00 94.19 262 HIS A CA 1
ATOM 2087 C C . HIS A 1 2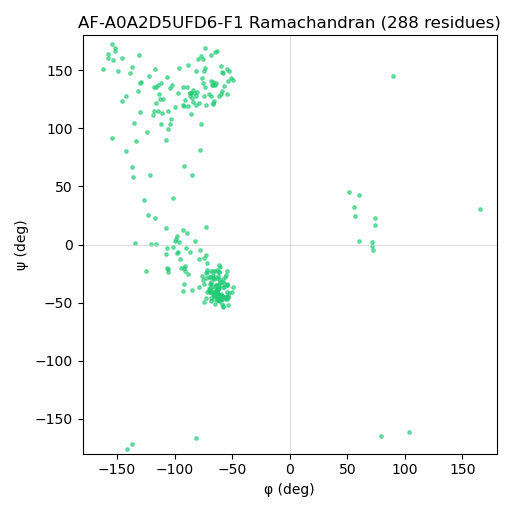62 ? 7.566 -12.040 0.842 1.00 94.19 262 HIS A C 1
ATOM 2089 O O . HIS A 1 262 ? 7.526 -12.589 -0.254 1.00 94.19 262 HIS A O 1
ATOM 2095 N N . GLY A 1 263 ? 8.703 -11.557 1.350 1.00 94.12 263 GLY A N 1
ATOM 2096 C CA . GLY A 1 263 ? 10.002 -11.747 0.704 1.00 94.12 263 GLY A CA 1
ATOM 2097 C C . GLY A 1 263 ? 10.258 -10.911 -0.554 1.00 94.12 263 GLY A C 1
ATOM 2098 O O . GLY A 1 263 ? 11.120 -11.285 -1.342 1.00 94.12 263 GLY A O 1
ATOM 2099 N N . CYS A 1 264 ? 9.559 -9.784 -0.740 1.00 94.75 264 CYS A N 1
ATOM 2100 C CA . CYS A 1 264 ? 9.842 -8.860 -1.842 1.00 94.75 264 CYS A CA 1
ATOM 2101 C C . CYS A 1 264 ? 11.268 -8.299 -1.731 1.00 94.75 264 CYS A C 1
ATOM 2103 O O . CYS A 1 264 ? 11.635 -7.730 -0.695 1.00 94.75 264 CYS A O 1
ATOM 2105 N N . VAL A 1 265 ? 12.056 -8.402 -2.800 1.00 95.25 265 VAL A N 1
ATOM 2106 C CA . VAL A 1 265 ? 13.473 -7.980 -2.801 1.00 95.25 265 VAL A CA 1
ATOM 2107 C C . VAL A 1 265 ? 13.644 -6.465 -2.649 1.00 95.25 265 VAL A C 1
ATOM 2109 O O . VAL A 1 265 ? 14.612 -6.001 -2.051 1.00 95.25 265 VAL A O 1
ATOM 2112 N N . TYR A 1 266 ? 12.650 -5.701 -3.100 1.00 95.00 266 TYR A N 1
ATOM 2113 C CA . TYR A 1 266 ? 12.596 -4.240 -3.028 1.00 95.00 266 TYR A CA 1
ATOM 2114 C C . TYR A 1 266 ? 11.950 -3.707 -1.736 1.00 95.00 266 TYR A C 1
ATOM 2116 O O . TYR A 1 266 ? 11.647 -2.521 -1.618 1.00 95.00 266 TYR A O 1
ATOM 2124 N N . CYS A 1 267 ? 11.691 -4.567 -0.745 1.00 94.38 267 CYS A N 1
ATOM 2125 C CA . CYS A 1 267 ? 11.002 -4.157 0.474 1.00 94.38 267 CYS A CA 1
ATOM 2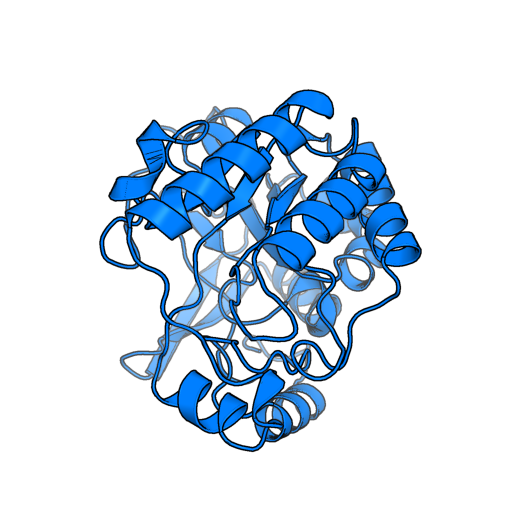126 C C . CYS A 1 267 ? 11.840 -3.172 1.309 1.00 94.38 267 CYS A C 1
ATOM 2128 O O . CYS A 1 267 ? 12.910 -3.507 1.817 1.00 94.38 267 CYS A O 1
ATOM 2130 N N . TYR A 1 268 ? 11.302 -1.976 1.561 1.00 91.69 268 TYR A N 1
ATOM 2131 C CA . TYR A 1 268 ? 11.920 -1.016 2.482 1.00 91.69 268 TYR A CA 1
ATOM 2132 C C . TYR A 1 268 ? 11.793 -1.438 3.957 1.00 91.69 268 TYR A C 1
ATOM 2134 O O . TYR A 1 268 ? 12.576 -0.999 4.808 1.00 91.69 268 TYR A O 1
ATOM 2142 N N . ALA A 1 269 ? 10.816 -2.289 4.284 1.00 93.12 269 ALA A N 1
ATOM 2143 C CA . ALA A 1 269 ? 10.498 -2.660 5.658 1.00 93.12 269 ALA A CA 1
ATOM 2144 C C . ALA A 1 269 ? 11.238 -3.913 6.164 1.00 93.12 269 ALA A C 1
ATOM 2146 O O . ALA A 1 269 ? 11.417 -4.077 7.369 1.00 93.12 269 ALA A O 1
ATOM 2147 N N . ASN A 1 270 ? 11.740 -4.757 5.263 1.00 92.44 270 ASN A N 1
ATOM 2148 C CA . ASN A 1 270 ? 12.493 -5.953 5.626 1.00 92.44 270 ASN A CA 1
ATOM 2149 C C . ASN A 1 270 ? 13.931 -5.860 5.118 1.00 92.44 270 ASN A C 1
ATOM 2151 O O . ASN A 1 270 ? 14.185 -5.758 3.923 1.00 92.44 270 ASN A O 1
ATOM 2155 N N . ALA A 1 271 ? 14.887 -5.942 6.030 1.00 91.81 271 ALA A N 1
ATOM 2156 C CA . ALA A 1 271 ? 16.307 -6.014 5.750 1.00 91.81 271 ALA A CA 1
ATOM 2157 C C . ALA A 1 271 ? 16.743 -7.391 5.237 1.00 91.81 271 ALA A C 1
ATOM 2159 O O . ALA A 1 271 ? 17.694 -7.449 4.470 1.00 91.81 271 ALA A O 1
ATOM 2160 N N . SER A 1 272 ? 16.072 -8.474 5.649 1.00 92.50 272 SER A N 1
ATOM 2161 C CA . SER A 1 272 ? 16.304 -9.837 5.146 1.00 92.50 272 SER A CA 1
ATOM 2162 C C . SER A 1 272 ? 14.981 -10.613 5.097 1.00 92.50 272 SER A C 1
ATOM 2164 O O . SER A 1 272 ? 14.328 -10.748 6.141 1.00 92.50 272 SER A O 1
ATOM 2166 N N . PRO A 1 273 ? 14.591 -11.150 3.925 1.00 90.12 273 PRO A N 1
ATOM 2167 C CA . PRO A 1 273 ? 13.429 -12.029 3.785 1.00 90.12 273 PRO A CA 1
ATOM 2168 C C . PRO A 1 273 ? 13.454 -13.232 4.737 1.00 90.12 273 PRO A C 1
ATOM 2170 O O . PRO A 1 273 ? 12.468 -13.532 5.409 1.00 90.12 273 PRO A O 1
ATOM 2173 N N . GLU A 1 274 ? 14.602 -13.895 4.853 1.00 91.38 274 GLU A N 1
ATOM 2174 C CA . GLU A 1 274 ? 14.778 -15.119 5.638 1.00 91.38 274 GLU A CA 1
ATOM 2175 C C . GLU A 1 274 ? 14.667 -14.831 7.140 1.00 91.38 274 GLU A C 1
ATOM 2177 O O . GLU A 1 274 ? 14.046 -15.588 7.895 1.00 91.38 274 GLU A O 1
ATOM 2182 N N . ALA A 1 275 ? 15.243 -13.710 7.588 1.00 93.50 275 ALA A N 1
ATOM 2183 C CA . ALA A 1 275 ? 15.109 -13.260 8.966 1.00 93.50 275 ALA A CA 1
ATOM 2184 C C . ALA A 1 275 ? 13.657 -12.894 9.297 1.00 93.50 275 ALA A C 1
ATOM 2186 O O . ALA A 1 275 ? 13.173 -13.290 10.359 1.00 93.50 275 ALA A O 1
ATOM 2187 N N . ALA A 1 276 ? 12.955 -12.207 8.390 1.00 94.62 276 ALA A N 1
ATOM 2188 C CA . ALA A 1 276 ? 11.552 -11.851 8.574 1.00 94.62 276 ALA A CA 1
ATOM 2189 C C . ALA A 1 276 ? 10.653 -13.089 8.680 1.00 94.62 276 ALA A C 1
ATOM 2191 O O . ALA A 1 276 ? 9.887 -13.204 9.635 1.00 94.62 276 ALA A O 1
ATOM 2192 N N . ALA A 1 277 ? 10.832 -14.078 7.801 1.00 93.81 277 ALA A N 1
ATOM 2193 C CA . ALA A 1 277 ? 10.109 -15.347 7.876 1.00 93.81 277 ALA A CA 1
ATOM 2194 C C . ALA A 1 277 ? 10.394 -16.123 9.176 1.00 93.81 277 ALA A C 1
ATOM 2196 O O . ALA A 1 277 ? 9.504 -16.749 9.756 1.00 93.81 277 ALA A O 1
ATOM 2197 N N . ARG A 1 278 ? 11.635 -16.087 9.683 1.00 95.31 278 ARG A N 1
ATOM 2198 C CA . ARG A 1 278 ? 11.974 -16.689 10.984 1.00 95.31 278 ARG A CA 1
ATOM 2199 C C . ARG A 1 278 ? 11.319 -15.953 12.153 1.00 95.31 278 ARG A C 1
ATOM 2201 O O . ARG A 1 278 ? 10.864 -16.626 13.073 1.00 95.31 278 ARG A O 1
ATOM 2208 N N . ARG A 1 279 ? 11.279 -14.616 12.140 1.00 95.19 279 ARG A N 1
ATOM 2209 C CA . ARG A 1 279 ? 10.609 -13.828 13.189 1.00 95.19 279 ARG A CA 1
ATOM 2210 C C . ARG A 1 279 ? 9.102 -14.047 13.169 1.00 95.19 279 ARG A C 1
ATOM 2212 O O . ARG A 1 279 ? 8.539 -14.315 14.219 1.00 95.19 279 ARG A O 1
ATOM 2219 N N . TYR A 1 280 ? 8.491 -14.064 11.986 1.00 95.06 280 TYR A N 1
ATOM 2220 C CA . TYR A 1 280 ? 7.072 -14.367 11.822 1.00 95.06 280 TYR A CA 1
ATOM 2221 C C . TYR A 1 280 ? 6.681 -15.706 12.463 1.00 95.06 280 TYR A C 1
ATOM 2223 O O . TYR A 1 280 ? 5.747 -15.765 13.253 1.00 95.06 280 TYR A O 1
ATOM 2231 N N . ARG A 1 281 ? 7.455 -16.773 12.217 1.00 95.19 281 ARG A N 1
ATOM 2232 C CA . ARG A 1 281 ? 7.221 -18.098 12.829 1.00 95.19 281 ARG A CA 1
ATOM 2233 C C . ARG A 1 281 ? 7.314 -18.122 14.358 1.00 95.19 281 ARG A C 1
ATOM 2235 O O . ARG A 1 281 ? 6.869 -19.086 14.966 1.00 95.19 281 ARG A O 1
ATOM 2242 N N . ARG A 1 282 ? 7.932 -17.108 14.966 1.00 93.44 282 ARG A N 1
ATOM 2243 C CA . ARG A 1 282 ? 8.040 -16.936 16.422 1.00 93.44 282 ARG A CA 1
ATOM 2244 C C . ARG A 1 282 ? 7.050 -15.907 16.966 1.00 93.44 282 ARG A C 1
ATOM 2246 O O . ARG A 1 282 ? 7.061 -15.669 18.168 1.00 93.44 282 ARG A O 1
ATOM 2253 N N . SER A 1 283 ? 6.264 -15.269 16.098 1.00 92.62 283 SER A N 1
ATOM 2254 C CA . SER A 1 283 ? 5.245 -14.318 16.526 1.00 92.62 283 SER A CA 1
ATOM 2255 C C . SER A 1 283 ? 4.159 -15.055 17.300 1.00 92.62 283 SER A C 1
ATOM 2257 O O . SER A 1 283 ? 3.748 -16.154 16.924 1.00 92.62 283 SER A O 1
ATOM 2259 N N . ASP A 1 284 ? 3.721 -14.449 18.396 1.00 95.38 284 ASP A N 1
ATOM 2260 C CA . ASP A 1 284 ? 2.654 -14.973 19.231 1.00 95.38 284 ASP A CA 1
ATOM 2261 C C . ASP A 1 284 ? 1.500 -13.964 19.216 1.00 95.38 284 ASP A C 1
ATOM 2263 O O . ASP A 1 284 ? 1.662 -12.844 19.710 1.00 95.38 284 ASP A O 1
ATOM 2267 N N . PRO A 1 285 ? 0.328 -14.321 18.657 1.00 94.81 285 PRO A N 1
ATOM 2268 C CA . PRO A 1 285 ? -0.811 -13.418 18.627 1.00 94.81 285 PRO A CA 1
ATOM 2269 C C . PRO A 1 285 ? -1.273 -13.009 20.029 1.00 94.81 285 PRO A C 1
ATOM 2271 O O . PRO A 1 285 ? -1.931 -11.978 20.156 1.00 94.81 285 PRO A O 1
ATOM 2274 N N . ALA A 1 286 ? -0.925 -13.755 21.084 1.00 96.19 286 ALA A N 1
ATOM 2275 C CA . ALA A 1 286 ? -1.270 -13.403 22.450 1.00 96.19 286 ALA A CA 1
ATOM 2276 C C . ALA A 1 286 ? -0.524 -12.174 22.980 1.00 96.19 286 ALA A C 1
ATOM 2278 O O . ALA A 1 286 ? -1.093 -11.463 23.808 1.00 96.19 286 ALA A O 1
ATOM 2279 N N . LEU A 1 287 ? 0.679 -11.879 22.484 1.00 96.81 287 LEU A N 1
ATOM 2280 C CA . LEU A 1 287 ? 1.495 -10.770 22.977 1.00 96.81 287 LEU A CA 1
ATOM 2281 C C . LEU A 1 287 ? 0.971 -9.407 22.497 1.00 96.81 287 LEU A C 1
ATOM 2283 O O . LEU A 1 287 ? 0.656 -9.276 21.317 1.00 96.81 287 LEU A O 1
ATOM 2287 N N . PRO A 1 288 ? 0.958 -8.360 23.346 1.00 95.56 288 PRO A N 1
ATOM 2288 C CA . PRO A 1 288 ? 0.489 -7.016 22.979 1.00 95.56 288 PRO A CA 1
ATOM 2289 C C . PRO A 1 288 ? 1.145 -6.379 21.748 1.00 95.56 288 PRO A C 1
ATOM 2291 O O . PRO A 1 288 ? 0.558 -5.496 21.125 1.00 95.56 288 PRO A O 1
ATOM 2294 N N . MET A 1 289 ? 2.352 -6.823 21.399 1.00 94.88 289 MET A N 1
ATOM 2295 C CA . MET A 1 289 ? 3.151 -6.368 20.265 1.00 94.88 289 MET A CA 1
ATOM 2296 C C . MET A 1 289 ? 3.466 -7.558 19.350 1.00 94.88 289 MET A C 1
ATOM 2298 O O . MET A 1 289 ? 3.669 -8.666 19.843 1.00 94.88 289 MET A O 1
ATOM 2302 N N . ILE A 1 290 ? 3.520 -7.302 18.037 1.00 90.00 290 ILE A N 1
ATOM 2303 C CA . ILE A 1 290 ? 3.939 -8.268 17.002 1.00 90.00 290 ILE A CA 1
ATOM 2304 C C . ILE A 1 290 ? 5.419 -8.650 17.146 1.00 90.00 290 ILE A C 1
ATOM 2306 O O . ILE A 1 290 ? 6.246 -7.739 17.394 1.00 90.00 290 ILE A O 1
#